Protein AF-A0A0F9LWZ6-F1 (afdb_monomer_lite)

Foldseek 3Di:
DLLVVLVCLLVVVDDLVVFQQPQRFQAQCRGGGGVCCQQVVQPPAEEEDHNDLLSVQCVVVSHGHTYPVCPVSVVSNCVVVVSVSRDYDPDHSVRVRQPWPKDFDDLVPQPDQSLLLVLLVLLLVQFVCVVCVPPPQADRADETEIATPPDQWWDQLHHYIYGHSVNSNPDDDPVVSNVVSNLVVLLRNLRNHTCSPDPNADPSSVVSSVVSCVRRVVCSVVSSVVSVVVVVCVVVVD

Secondary structure (DSSP, 8-state):
-HHHHHHHHHTTSS-GGGTTTSS-EEBTTS-EE-HHHHHTS-SS-EEEE-SSHHHHHHHHTT-EEEEGGGHHHHHHHHHHTT-TT-PBPSS-HHHH------EEE-GGG--S-HHHHHHHHHHIIIIIHHHHTT-TT-PPPEEEEEE-SS-SEEE-SSSEEEEEHHHHHH--SHHHHHHHHHHHHHHHHH-SS-TTSS-TT-HHHHHHHHHHHHHHHHHHHHHHHHHHHHHHHHHHT-

Structure (mmCIF, N/CA/C/O backbone):
data_AF-A0A0F9LWZ6-F1
#
_entry.id   AF-A0A0F9LWZ6-F1
#
loop_
_atom_site.group_PDB
_atom_site.id
_atom_site.type_symbol
_atom_site.label_atom_id
_atom_site.label_alt_id
_atom_site.label_comp_id
_atom_site.label_asym_id
_atom_site.label_entity_id
_atom_site.label_seq_id
_atom_site.pdbx_PDB_ins_code
_atom_site.Cartn_x
_atom_site.Cartn_y
_atom_site.Cartn_z
_atom_site.occupancy
_atom_site.B_iso_or_equiv
_atom_site.auth_seq_id
_atom_site.auth_comp_id
_atom_site.auth_asym_id
_atom_site.auth_atom_id
_atom_site.pdbx_PDB_model_num
ATOM 1 N N . GLU A 1 1 ? -31.277 5.189 17.992 1.00 81.69 1 GLU A N 1
ATOM 2 C CA . GLU A 1 1 ? -31.803 4.112 18.862 1.00 81.69 1 GLU A CA 1
ATOM 3 C C . GLU A 1 1 ? -30.703 3.390 19.646 1.00 81.69 1 GLU A C 1
ATOM 5 O O . GLU A 1 1 ? -30.717 3.465 20.869 1.00 81.69 1 GLU A O 1
ATOM 10 N N . ALA A 1 2 ? -29.696 2.806 18.981 1.00 85.69 2 ALA A N 1
ATOM 11 C CA . ALA A 1 2 ? -28.563 2.117 19.623 1.00 85.69 2 ALA A CA 1
ATOM 12 C C . ALA A 1 2 ? -27.870 2.920 20.751 1.00 85.69 2 ALA A C 1
ATOM 14 O O . ALA A 1 2 ? -27.667 2.399 21.844 1.00 85.69 2 ALA A O 1
ATOM 15 N N . LEU A 1 3 ? -27.598 4.216 20.540 1.00 90.81 3 LEU A N 1
ATOM 16 C CA . LEU A 1 3 ? -27.008 5.096 21.563 1.00 90.81 3 LEU A CA 1
ATOM 17 C C . LEU A 1 3 ? -27.853 5.186 22.848 1.00 90.81 3 LEU A C 1
ATOM 19 O O . LEU A 1 3 ? -27.305 5.207 23.947 1.00 90.81 3 LEU A O 1
ATOM 23 N N . ASN A 1 4 ? -29.185 5.213 22.733 1.00 93.56 4 ASN A N 1
ATOM 24 C CA . ASN A 1 4 ? -30.063 5.270 23.905 1.00 93.56 4 ASN A CA 1
ATOM 25 C C . ASN A 1 4 ? -29.976 3.971 24.711 1.00 93.56 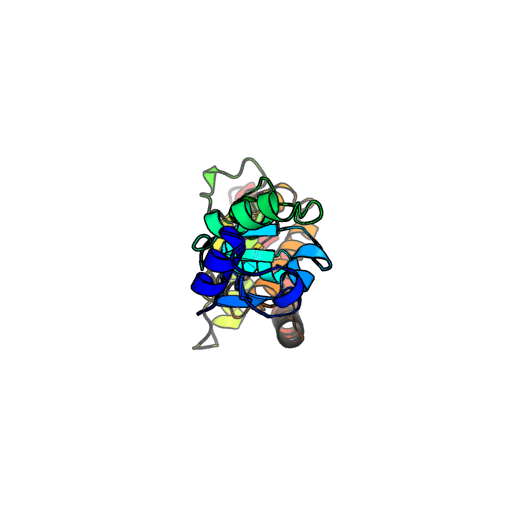4 ASN A C 1
ATOM 27 O O . ASN A 1 4 ? -29.878 4.023 25.933 1.00 93.56 4 ASN A O 1
ATOM 31 N N . ILE A 1 5 ? -29.934 2.820 24.034 1.00 93.56 5 ILE A N 1
ATOM 32 C CA . ILE A 1 5 ? -29.748 1.514 24.680 1.00 93.56 5 ILE A CA 1
ATOM 33 C C . ILE A 1 5 ? -28.397 1.469 25.406 1.00 93.56 5 ILE A C 1
ATOM 35 O O . ILE A 1 5 ? -28.344 1.101 26.579 1.00 93.56 5 ILE A O 1
ATOM 39 N N . LEU A 1 6 ? -27.317 1.923 24.761 1.00 95.12 6 LEU A N 1
ATOM 40 C CA . LEU A 1 6 ? -25.990 1.999 25.383 1.00 95.12 6 LEU A CA 1
ATOM 41 C C . LEU A 1 6 ? -25.974 2.914 26.616 1.00 95.12 6 LEU A C 1
ATOM 43 O O . LEU A 1 6 ? -25.350 2.575 27.617 1.00 95.12 6 LEU A O 1
ATOM 47 N N . ARG A 1 7 ? -26.702 4.035 26.604 1.00 95.81 7 ARG A N 1
ATOM 48 C CA . ARG A 1 7 ? -26.843 4.916 27.779 1.00 95.81 7 ARG A CA 1
ATOM 49 C C . ARG A 1 7 ? -27.634 4.270 28.918 1.00 95.81 7 ARG A C 1
ATOM 51 O O . ARG A 1 7 ? -27.278 4.441 30.086 1.00 95.81 7 ARG A O 1
ATOM 58 N N . LEU A 1 8 ? -28.687 3.515 28.601 1.00 95.19 8 LEU A N 1
ATOM 59 C CA . LEU A 1 8 ? -29.453 2.758 29.597 1.00 95.19 8 LEU A CA 1
ATOM 60 C C . LEU A 1 8 ? -28.596 1.650 30.234 1.00 95.19 8 LEU A C 1
ATOM 62 O O . LEU A 1 8 ? -28.605 1.510 31.455 1.00 95.19 8 LEU A O 1
ATOM 66 N N . LEU A 1 9 ? -27.785 0.939 29.443 1.00 94.94 9 LEU A N 1
ATOM 67 C CA . LEU A 1 9 ? -26.792 -0.018 29.955 1.00 94.94 9 LEU A CA 1
ATOM 68 C C . LEU A 1 9 ? -25.734 0.677 30.813 1.00 94.94 9 LEU A C 1
ATOM 70 O O . LEU A 1 9 ? -25.474 0.270 31.941 1.00 94.94 9 LEU A O 1
ATOM 74 N N . ALA A 1 10 ? -25.143 1.764 30.315 1.00 94.44 10 ALA A N 1
ATOM 75 C CA . ALA A 1 10 ? -24.105 2.512 31.020 1.00 94.44 10 ALA A CA 1
ATOM 76 C C . ALA A 1 10 ? -24.588 3.092 32.362 1.00 94.44 10 ALA A C 1
ATOM 78 O O . ALA A 1 10 ? -23.760 3.400 33.213 1.00 94.44 10 ALA A O 1
ATOM 79 N N . SER A 1 11 ? -25.902 3.221 32.569 1.00 94.56 11 SER A N 1
ATOM 80 C CA . SER A 1 11 ? -26.526 3.634 33.834 1.00 94.56 11 SER A CA 1
ATOM 81 C C . SER A 1 11 ? -27.133 2.477 34.642 1.00 94.56 11 SER A C 1
ATOM 83 O O . SER A 1 11 ? -27.815 2.734 35.630 1.00 94.56 11 SER A O 1
ATOM 85 N N . LYS A 1 12 ? -26.894 1.215 34.245 1.00 93.75 12 LYS A N 1
ATOM 86 C CA . LYS A 1 12 ? -27.449 -0.008 34.861 1.00 93.75 12 LYS A CA 1
ATOM 87 C C . LYS A 1 12 ? -28.985 -0.039 34.941 1.00 93.75 12 LYS A C 1
ATOM 89 O O . LYS A 1 12 ? -29.545 -0.732 35.782 1.00 93.75 12 LYS A O 1
ATOM 94 N N . ARG A 1 13 ? -29.683 0.692 34.064 1.00 94.62 13 ARG A N 1
ATOM 95 C CA . ARG A 1 13 ? -31.158 0.668 33.983 1.00 94.62 13 ARG A CA 1
ATOM 96 C C . ARG A 1 13 ? -31.695 -0.577 33.281 1.00 94.62 13 ARG A C 1
ATOM 98 O O . ARG A 1 13 ? -32.861 -0.911 33.446 1.00 94.62 13 ARG A O 1
ATOM 105 N N . ILE A 1 14 ? -30.851 -1.229 32.489 1.00 94.25 14 ILE A N 1
ATOM 106 C CA . ILE A 1 14 ? -31.112 -2.520 31.854 1.00 94.25 14 ILE A CA 1
ATOM 107 C C . ILE A 1 14 ? -29.885 -3.412 32.025 1.00 94.25 14 ILE A C 1
ATOM 109 O O . ILE A 1 14 ? -28.761 -2.910 32.112 1.00 94.25 14 ILE A O 1
ATOM 113 N N . ASP A 1 15 ? -30.110 -4.721 32.082 1.00 93.31 15 ASP A N 1
ATOM 114 C CA . ASP A 1 15 ? -29.047 -5.710 32.245 1.00 93.31 15 ASP A CA 1
ATOM 115 C C . ASP A 1 15 ? -28.366 -6.042 30.910 1.00 93.31 15 ASP A C 1
ATOM 117 O O . ASP A 1 15 ? -29.018 -6.099 29.861 1.00 93.31 15 ASP A O 1
ATOM 121 N N . ILE A 1 16 ? -27.057 -6.300 30.946 1.00 92.69 16 ILE A N 1
ATOM 122 C CA . ILE A 1 16 ? -26.275 -6.600 29.744 1.00 92.69 16 ILE A CA 1
ATOM 123 C C . ILE A 1 16 ? -26.720 -7.904 29.081 1.00 92.69 16 ILE A C 1
ATOM 125 O O . ILE A 1 16 ? -26.720 -7.989 27.852 1.00 92.69 16 ILE A O 1
ATOM 129 N N . GLN A 1 17 ? -27.198 -8.879 29.858 1.00 93.81 17 GLN A N 1
ATOM 130 C CA . GLN A 1 17 ? -27.624 -10.166 29.318 1.00 93.81 17 GLN A CA 1
ATOM 131 C C . GLN A 1 17 ? -28.830 -10.033 28.380 1.00 93.81 17 GLN A C 1
ATOM 133 O O . GLN A 1 17 ? -28.952 -10.774 27.408 1.00 93.81 17 GLN A O 1
ATOM 138 N N . SER A 1 18 ? -29.675 -9.018 28.591 1.00 93.69 18 SER A N 1
ATOM 139 C CA . SER A 1 18 ? -30.851 -8.741 27.750 1.00 93.69 18 SER A CA 1
ATOM 140 C C . SER A 1 18 ? -30.517 -8.241 26.333 1.00 93.69 18 SER A C 1
ATOM 142 O O . SER A 1 18 ? -31.391 -8.172 25.455 1.00 93.69 18 SER A O 1
ATOM 144 N N . VAL A 1 19 ? -29.256 -7.865 26.105 1.00 94.06 19 VAL A N 1
ATOM 145 C CA . VAL A 1 19 ? -28.772 -7.244 24.865 1.00 94.06 19 VAL A CA 1
ATOM 146 C C . VAL A 1 19 ? -27.435 -7.806 24.380 1.00 94.06 19 VAL A C 1
ATOM 148 O O . VAL A 1 19 ? -26.920 -7.328 23.372 1.00 94.06 19 VAL A O 1
ATOM 151 N N . TYR A 1 20 ? -26.883 -8.815 25.055 1.00 94.25 20 TYR A N 1
ATOM 152 C CA . TYR A 1 20 ? -25.540 -9.335 24.792 1.00 94.25 20 TYR A CA 1
ATOM 153 C C . TYR A 1 20 ? -25.344 -9.784 23.334 1.00 94.25 20 TYR A C 1
ATOM 155 O O . TYR A 1 20 ? -24.340 -9.442 22.708 1.00 94.25 20 TYR A O 1
ATOM 163 N N . ASP A 1 21 ? -26.357 -10.450 22.772 1.00 94.94 21 ASP A N 1
ATOM 164 C CA . ASP A 1 21 ? -26.387 -10.941 21.388 1.00 94.94 21 ASP A CA 1
ATOM 165 C C . ASP A 1 21 ? -27.005 -9.952 20.384 1.00 94.94 21 ASP A C 1
ATOM 167 O O . ASP A 1 21 ? -27.030 -10.209 19.179 1.00 94.94 21 ASP A O 1
ATOM 171 N N . LYS A 1 22 ? -27.516 -8.804 20.845 1.00 95.50 22 LYS A N 1
ATOM 172 C CA . LYS A 1 22 ? -28.184 -7.828 19.973 1.00 95.50 22 LYS A CA 1
ATOM 173 C C . LYS A 1 22 ? -27.161 -6.897 19.335 1.00 95.50 22 LYS A C 1
ATOM 175 O O . LYS A 1 22 ? -26.255 -6.407 20.001 1.00 95.50 22 LYS A O 1
ATOM 180 N N . LYS A 1 23 ? -27.336 -6.597 18.046 1.00 96.06 23 LYS A N 1
ATOM 181 C CA . LYS A 1 23 ? -26.472 -5.673 17.297 1.00 96.06 23 LYS A CA 1
ATOM 182 C C . LYS A 1 23 ? -26.751 -4.223 17.691 1.00 96.06 23 LYS A C 1
ATOM 184 O O . LYS A 1 23 ? -27.589 -3.564 17.083 1.00 96.06 23 LYS A O 1
ATOM 189 N N . ILE A 1 24 ? -26.076 -3.743 18.732 1.00 95.81 24 ILE A N 1
ATOM 190 C CA . ILE A 1 24 ? -26.294 -2.408 19.317 1.00 95.81 24 ILE A CA 1
ATOM 191 C C . ILE A 1 24 ? -25.011 -1.591 19.500 1.00 95.81 24 ILE A C 1
ATOM 193 O O . ILE A 1 24 ? -25.091 -0.422 19.868 1.00 95.81 24 ILE A O 1
ATOM 197 N N . VAL A 1 25 ? -23.836 -2.175 19.263 1.00 95.69 25 VAL A N 1
ATOM 198 C CA . VAL A 1 25 ? -22.550 -1.480 19.361 1.00 95.69 25 VAL A CA 1
ATOM 199 C C . VAL A 1 25 ? -22.181 -0.951 17.974 1.00 95.69 25 VAL A C 1
ATOM 201 O O . VAL A 1 25 ? -21.928 -1.757 17.078 1.00 95.69 25 VAL A O 1
ATOM 204 N N . PRO A 1 26 ? -22.160 0.374 17.755 1.00 96.06 26 PRO A N 1
ATOM 205 C CA . PRO A 1 26 ? -21.797 0.931 16.462 1.00 96.06 26 PRO A CA 1
ATOM 206 C C . PRO A 1 26 ? -20.286 0.867 16.241 1.00 96.06 26 PRO A C 1
ATOM 208 O O . PRO A 1 26 ? -19.494 1.384 17.035 1.00 96.06 26 PRO A O 1
ATOM 211 N N . LEU A 1 27 ? -19.891 0.263 15.126 1.00 95.62 27 LEU A N 1
ATOM 212 C CA . LEU A 1 27 ? -18.554 0.398 14.572 1.00 95.62 27 LEU A CA 1
ATOM 213 C C . LEU A 1 27 ? -18.398 1.764 13.889 1.00 95.62 27 LEU A C 1
ATOM 215 O O . LEU A 1 27 ? -19.364 2.458 13.581 1.00 95.62 27 LEU A O 1
ATOM 219 N N . SER A 1 28 ? -17.155 2.142 13.625 1.00 94.50 28 SER A N 1
ATOM 220 C CA . SER A 1 28 ? -16.783 3.390 12.943 1.00 94.50 28 SER A CA 1
ATOM 221 C C . SER A 1 28 ? -17.334 3.541 11.515 1.00 94.50 28 SER A C 1
ATOM 223 O O . SER A 1 28 ? -17.345 4.652 10.992 1.00 94.50 28 SER A O 1
ATOM 225 N N . ASN A 1 29 ? -17.794 2.456 10.886 1.00 89.31 29 ASN A N 1
ATOM 226 C CA . ASN A 1 29 ? -18.420 2.441 9.559 1.00 89.31 29 ASN A CA 1
ATOM 227 C C . ASN A 1 29 ? -19.960 2.371 9.617 1.00 89.31 29 ASN A C 1
ATOM 229 O O . ASN A 1 29 ? -20.588 2.000 8.627 1.00 89.31 29 ASN A O 1
ATOM 233 N N . ASP A 1 30 ? -20.555 2.687 10.771 1.00 89.56 30 ASP A N 1
ATOM 234 C CA . ASP A 1 30 ? -21.998 2.653 11.050 1.00 89.56 30 ASP A CA 1
ATOM 235 C C . ASP A 1 30 ? -22.626 1.244 11.095 1.00 89.56 30 ASP A C 1
ATOM 237 O O . ASP A 1 30 ? -23.825 1.104 11.344 1.00 89.56 30 ASP A O 1
ATOM 241 N N . VAL A 1 31 ? -21.836 0.177 10.918 1.00 93.25 31 VAL A N 1
ATOM 242 C CA . VAL A 1 31 ? -22.312 -1.202 11.101 1.00 93.25 31 VAL A CA 1
ATOM 243 C C . VAL A 1 31 ? -22.479 -1.492 12.590 1.00 93.25 31 VAL A C 1
ATOM 245 O O . VAL A 1 31 ? -21.591 -1.218 13.396 1.00 93.25 31 VAL A O 1
ATOM 248 N N . LEU A 1 32 ? -23.615 -2.082 12.963 1.00 94.88 32 LEU A N 1
ATOM 249 C CA . LEU A 1 32 ? -23.883 -2.499 14.336 1.00 94.88 32 LEU A CA 1
ATOM 250 C C . LEU A 1 32 ? -23.415 -3.941 14.569 1.00 94.88 32 LEU A C 1
ATOM 252 O O . LEU A 1 32 ? -23.732 -4.836 13.782 1.00 94.88 32 LEU A O 1
ATOM 256 N N . VAL A 1 33 ? -22.730 -4.164 15.687 1.00 95.19 33 VAL A N 1
ATOM 257 C CA . VAL A 1 33 ? -22.314 -5.486 16.182 1.00 95.19 33 VAL A CA 1
ATOM 258 C C . VAL A 1 33 ? -22.824 -5.723 17.600 1.00 95.19 33 VAL A C 1
ATOM 260 O O . VAL A 1 33 ? -23.266 -4.792 18.282 1.00 95.19 33 VAL A O 1
ATOM 263 N N . SER A 1 34 ? -22.828 -6.976 18.041 1.00 96.19 34 SER A N 1
ATOM 264 C CA . SER A 1 34 ? -23.218 -7.346 19.402 1.00 96.19 34 SER A CA 1
ATOM 265 C C . SER A 1 34 ? -22.052 -7.286 20.388 1.00 96.19 34 SER A C 1
ATOM 267 O O . SER A 1 34 ? -20.882 -7.305 19.999 1.00 96.19 34 SER A O 1
ATOM 269 N N . PHE A 1 35 ? -22.354 -7.232 21.689 1.00 94.62 35 PHE A N 1
ATOM 270 C CA . PHE A 1 35 ? -21.314 -7.356 22.716 1.00 94.62 35 PHE A CA 1
ATOM 271 C C . PHE A 1 35 ? -20.628 -8.718 22.646 1.00 94.62 35 PHE A C 1
ATOM 273 O O . PHE A 1 35 ? -19.411 -8.776 22.800 1.00 94.62 35 PHE A O 1
ATOM 280 N N . LYS A 1 36 ? -21.368 -9.781 22.316 1.00 93.81 36 LYS A N 1
ATOM 281 C CA . LYS A 1 36 ? -20.793 -11.098 22.035 1.00 93.81 36 LYS A CA 1
ATOM 282 C C . LYS A 1 36 ? -19.722 -11.045 20.947 1.00 93.81 36 LYS A C 1
ATOM 284 O O . LYS A 1 36 ? -18.613 -11.520 21.158 1.00 93.81 36 LYS A O 1
ATOM 289 N N . GLU A 1 37 ? -20.010 -10.417 19.807 1.00 91.19 37 GLU A N 1
ATOM 290 C CA . GLU A 1 37 ? -19.044 -10.291 18.705 1.00 91.19 37 GLU A CA 1
ATOM 291 C C . GLU A 1 37 ? -17.801 -9.476 19.090 1.00 91.19 37 GLU A C 1
ATOM 293 O O . GLU A 1 37 ? -16.713 -9.729 18.577 1.00 91.19 37 GLU A O 1
ATOM 298 N N . VAL A 1 38 ? -17.953 -8.492 19.976 1.00 91.75 38 VAL A N 1
ATOM 299 C CA . VAL A 1 38 ? -16.855 -7.624 20.423 1.00 91.75 38 VAL A CA 1
ATOM 300 C C . VAL A 1 38 ? -16.030 -8.261 21.548 1.00 91.75 38 VAL A C 1
ATOM 302 O O . VAL A 1 38 ? -14.857 -7.937 21.684 1.00 91.75 38 VAL A O 1
ATOM 305 N N . ILE A 1 39 ? -16.612 -9.149 22.355 1.00 90.25 39 ILE A N 1
ATOM 306 C CA . ILE A 1 39 ? -15.956 -9.739 23.533 1.00 90.25 39 ILE A CA 1
ATOM 307 C C . ILE A 1 39 ? -15.403 -11.132 23.236 1.00 90.25 39 ILE A C 1
ATOM 309 O O . ILE A 1 39 ? -14.287 -11.448 23.635 1.00 90.25 39 ILE A O 1
ATOM 313 N N . GLU A 1 40 ? -16.181 -11.978 22.566 1.00 85.94 40 GLU A N 1
ATOM 314 C CA . GLU A 1 40 ? -15.815 -13.378 22.317 1.00 85.94 40 GLU A CA 1
ATOM 315 C C . GLU A 1 40 ? -15.081 -13.548 20.986 1.00 85.94 40 GLU A C 1
ATOM 317 O O . GLU A 1 40 ? -14.223 -14.417 20.874 1.00 85.94 40 GLU A O 1
ATOM 322 N N . ASN A 1 41 ? -15.366 -12.683 20.005 1.00 79.25 41 ASN A N 1
ATOM 323 C CA . ASN A 1 41 ? -14.829 -12.777 18.642 1.00 79.25 41 ASN A CA 1
ATOM 324 C C . ASN A 1 41 ? -13.911 -11.593 18.279 1.00 79.25 41 ASN A C 1
ATOM 326 O O . ASN A 1 41 ? -13.813 -11.198 17.112 1.00 79.25 41 ASN A O 1
ATOM 330 N N . ALA A 1 42 ? -13.251 -10.984 19.268 1.00 66.94 42 ALA A N 1
ATOM 331 C CA . ALA A 1 42 ? -12.234 -9.967 19.019 1.00 66.94 42 ALA A CA 1
ATOM 332 C C . ALA A 1 42 ? -10.907 -10.626 18.619 1.00 66.94 42 ALA A C 1
ATOM 334 O O . ALA A 1 42 ? -10.011 -10.765 19.444 1.00 66.94 42 ALA A O 1
ATOM 335 N N . ASN A 1 43 ? -10.772 -10.997 17.341 1.00 69.75 43 ASN A N 1
ATOM 336 C CA . ASN A 1 43 ? -9.555 -11.621 16.801 1.00 69.75 43 ASN A CA 1
ATOM 337 C C . ASN A 1 43 ? -8.280 -10.831 17.140 1.00 69.75 43 ASN A C 1
ATOM 339 O O . ASN A 1 43 ? -7.277 -11.415 17.539 1.00 69.75 43 ASN A O 1
ATOM 343 N N . MET A 1 44 ? -8.316 -9.503 16.979 1.00 72.62 44 MET A N 1
ATOM 344 C CA . MET A 1 44 ? -7.141 -8.636 17.143 1.00 72.62 44 MET A CA 1
ATOM 345 C C . MET A 1 44 ? -7.323 -7.516 18.180 1.00 72.62 44 MET A C 1
ATOM 347 O O . MET A 1 44 ? -6.460 -6.652 18.293 1.00 72.62 44 MET A O 1
ATOM 351 N N . GLY A 1 45 ? -8.415 -7.529 18.955 1.00 84.25 45 GLY A N 1
ATOM 352 C CA . GLY A 1 45 ? -8.727 -6.529 19.987 1.00 84.25 45 GLY A CA 1
ATOM 353 C C . GLY A 1 45 ? -9.664 -5.396 19.539 1.00 84.25 45 GLY A C 1
ATOM 354 O O . GLY A 1 45 ? -10.102 -5.326 18.384 1.00 84.25 45 GLY A O 1
ATOM 355 N N . VAL A 1 46 ? -9.998 -4.508 20.484 1.00 91.94 46 VAL A N 1
ATOM 356 C CA . VAL A 1 46 ? -10.961 -3.412 20.290 1.00 91.94 46 VAL A CA 1
ATOM 357 C C . VAL A 1 46 ? -10.261 -2.054 20.254 1.00 91.94 46 VAL A C 1
ATOM 359 O O . VAL A 1 46 ? -9.440 -1.727 21.112 1.00 91.94 46 VAL A O 1
ATOM 362 N N . LEU A 1 47 ? -10.629 -1.242 19.267 1.00 93.44 47 LEU A N 1
ATOM 363 C CA . LEU A 1 47 ? -10.162 0.123 19.043 1.00 93.44 47 LEU A CA 1
ATOM 364 C C . LEU A 1 47 ? -11.334 1.100 19.087 1.00 93.44 47 LEU A C 1
ATOM 366 O O . LEU A 1 47 ? -12.488 0.715 18.904 1.00 93.44 47 LEU A O 1
ATOM 370 N N . PHE A 1 48 ? -11.016 2.382 19.246 1.00 94.44 48 PHE A N 1
ATOM 371 C CA . PHE A 1 48 ? -11.962 3.474 19.036 1.00 94.44 48 PHE A CA 1
ATOM 372 C C . PHE A 1 48 ? -11.516 4.323 17.844 1.00 94.44 48 PHE A C 1
ATOM 374 O O . PHE A 1 48 ? -10.328 4.628 17.700 1.00 94.44 48 PHE A O 1
ATOM 381 N N . GLY A 1 49 ? -12.453 4.682 16.970 1.00 93.00 49 GLY A N 1
ATOM 382 C CA . GLY A 1 49 ? -12.171 5.494 15.792 1.00 93.00 49 GLY A CA 1
ATOM 383 C C . GLY A 1 49 ? -13.419 6.141 15.198 1.00 93.00 49 GLY A C 1
ATOM 384 O O . GLY A 1 49 ? -14.539 5.693 15.414 1.00 93.00 49 GLY A O 1
ATOM 385 N N . GLY A 1 50 ? -13.225 7.216 14.434 1.00 92.75 50 GLY A N 1
ATOM 386 C CA . GLY A 1 50 ? -14.286 7.828 13.624 1.00 92.75 50 GLY A CA 1
ATOM 387 C C . GLY A 1 50 ? -14.373 7.214 12.225 1.00 92.75 50 GLY A C 1
ATOM 388 O O . GLY A 1 50 ? -13.487 6.456 11.828 1.00 92.75 50 GLY A O 1
ATOM 389 N N . LYS A 1 51 ? -15.395 7.594 11.453 1.00 90.06 51 LYS A N 1
ATOM 390 C CA . LYS A 1 51 ? -15.563 7.174 10.056 1.00 90.06 51 LYS A CA 1
ATOM 391 C C . LYS A 1 51 ? -14.482 7.781 9.166 1.00 90.06 51 LYS A C 1
ATOM 393 O O . LYS A 1 51 ? -14.547 8.945 8.778 1.00 90.06 51 LYS A O 1
ATOM 398 N N . ASN A 1 52 ? -13.444 7.006 8.889 1.00 81.69 52 ASN A N 1
ATOM 399 C CA . ASN A 1 52 ? -12.336 7.405 8.037 1.00 81.69 52 ASN A CA 1
ATOM 400 C C . ASN A 1 52 ? -11.597 6.171 7.514 1.00 81.69 52 ASN A C 1
ATOM 402 O O . ASN A 1 52 ? -11.800 5.050 7.973 1.00 81.69 52 ASN A O 1
ATOM 406 N N . VAL A 1 53 ? -10.674 6.411 6.585 1.00 74.75 53 VAL A N 1
ATOM 407 C CA . VAL A 1 53 ? -9.982 5.333 5.877 1.00 74.75 53 VAL A CA 1
ATOM 408 C C . VAL A 1 53 ? -9.079 4.484 6.787 1.00 74.75 53 VAL A C 1
ATOM 410 O O . VAL A 1 53 ? -8.811 3.338 6.446 1.00 74.75 53 VAL A O 1
ATOM 413 N N . TRP A 1 54 ? -8.591 5.006 7.918 1.00 82.50 54 TRP A N 1
ATOM 414 C CA . TRP A 1 54 ? -7.771 4.225 8.861 1.00 82.50 54 TRP A CA 1
ATOM 415 C C . TRP A 1 54 ? -8.632 3.241 9.647 1.00 82.50 54 TRP A C 1
ATOM 417 O O . TRP A 1 54 ? -8.256 2.091 9.840 1.00 82.50 54 TRP A O 1
ATOM 427 N N . SER A 1 55 ? -9.813 3.688 10.066 1.00 88.19 55 SER A N 1
ATOM 428 C CA . SER A 1 55 ? -10.776 2.836 10.752 1.00 88.19 55 SER A CA 1
ATOM 429 C C . SER A 1 55 ? -11.294 1.720 9.840 1.00 88.19 55 SER A C 1
ATOM 431 O O . SER A 1 55 ? -11.325 0.568 10.264 1.00 88.19 55 SER A O 1
ATOM 433 N N . ASP A 1 56 ? -11.609 2.032 8.577 1.00 80.75 56 ASP A N 1
ATOM 434 C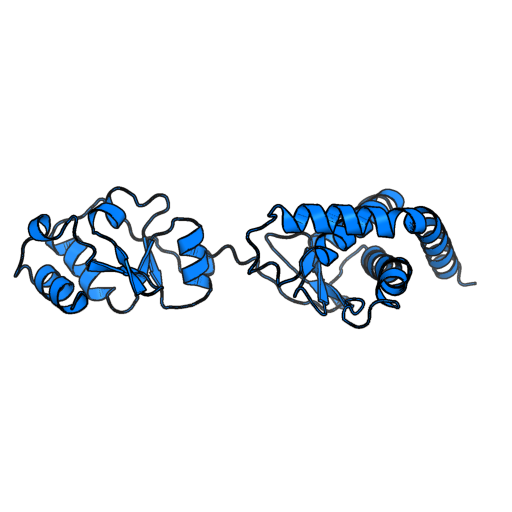 CA . ASP A 1 56 ? -12.026 1.031 7.582 1.00 80.75 56 ASP A CA 1
ATOM 435 C C . ASP A 1 56 ? -10.953 -0.044 7.354 1.00 80.75 56 ASP A C 1
ATOM 437 O O . ASP A 1 56 ? -11.265 -1.222 7.199 1.00 80.75 56 ASP A O 1
ATOM 441 N N . ASP A 1 57 ? -9.682 0.354 7.330 1.00 75.44 57 ASP A N 1
ATOM 442 C CA . ASP A 1 57 ? -8.555 -0.560 7.148 1.00 75.44 57 ASP A CA 1
ATOM 443 C C . ASP A 1 57 ? -8.369 -1.500 8.348 1.00 75.44 57 ASP A C 1
ATOM 445 O O . ASP A 1 57 ? -8.244 -2.710 8.169 1.00 75.44 57 ASP A O 1
ATOM 449 N N . CYS A 1 58 ? -8.439 -0.973 9.573 1.00 84.81 58 CYS A N 1
ATOM 450 C CA . CYS A 1 58 ? -8.434 -1.802 10.777 1.00 84.81 58 CYS A CA 1
ATOM 451 C C . CYS A 1 58 ? -9.620 -2.785 10.796 1.00 84.81 58 CYS A C 1
ATOM 453 O O . CYS A 1 58 ? -9.437 -3.945 11.155 1.00 84.81 58 CYS A O 1
ATOM 455 N N . LEU A 1 59 ? -10.815 -2.360 10.367 1.00 84.12 59 LEU A N 1
ATOM 456 C CA . LEU A 1 59 ? -11.986 -3.241 10.266 1.00 84.12 59 LEU A CA 1
ATOM 457 C C . LEU A 1 59 ? -11.772 -4.401 9.279 1.00 84.12 59 LEU A C 1
ATOM 459 O O . LEU A 1 59 ? -12.191 -5.517 9.570 1.00 84.12 59 LEU A O 1
ATOM 463 N N . ARG A 1 60 ? -11.105 -4.167 8.138 1.00 79.25 60 ARG A N 1
ATOM 464 C CA . ARG A 1 60 ? -10.751 -5.234 7.175 1.00 79.25 60 ARG A CA 1
ATOM 465 C C . ARG A 1 60 ? -9.717 -6.219 7.715 1.00 79.25 60 ARG A C 1
ATOM 467 O O . ARG A 1 60 ? -9.651 -7.344 7.240 1.00 79.25 60 ARG A O 1
ATOM 474 N N . GLN A 1 61 ? -8.905 -5.790 8.675 1.00 76.56 61 GLN A N 1
ATOM 475 C CA . GLN A 1 61 ? -7.927 -6.626 9.373 1.00 76.56 61 GLN A CA 1
ATOM 476 C C . GLN A 1 61 ? -8.521 -7.289 10.630 1.00 76.56 61 GLN A C 1
ATOM 478 O O . GLN A 1 61 ? -7.783 -7.648 11.540 1.00 76.56 61 GLN A O 1
ATOM 483 N N . ASP A 1 62 ? -9.849 -7.405 10.712 1.00 82.75 62 ASP A N 1
ATOM 484 C CA . ASP A 1 62 ? -10.591 -8.014 11.822 1.00 82.75 62 ASP A CA 1
ATOM 485 C C . ASP A 1 62 ? -10.430 -7.342 13.201 1.00 82.75 62 ASP A C 1
ATOM 487 O O . ASP A 1 62 ? -10.865 -7.895 14.219 1.00 82.75 62 ASP A O 1
ATOM 491 N N . TYR A 1 63 ? -9.897 -6.116 13.275 1.00 88.00 63 TYR A N 1
ATOM 492 C CA . TYR A 1 63 ? -10.029 -5.309 14.491 1.00 88.00 63 TYR A CA 1
ATOM 493 C C . TYR A 1 63 ? -11.476 -4.841 14.653 1.00 88.00 63 TYR A C 1
ATOM 495 O O . TYR A 1 63 ? -12.145 -4.470 13.687 1.00 88.00 63 TYR A O 1
ATOM 503 N N . LYS A 1 64 ? -11.961 -4.754 15.894 1.00 92.62 64 LYS A N 1
ATOM 504 C CA . LYS A 1 64 ? -13.255 -4.118 16.180 1.00 92.62 64 LYS A CA 1
ATOM 505 C C . LYS A 1 64 ? -13.038 -2.633 16.447 1.00 92.62 64 LYS A C 1
ATOM 507 O O . LYS A 1 64 ? -12.625 -2.255 17.537 1.00 92.62 64 LYS A O 1
ATOM 512 N N . VAL A 1 65 ? -13.302 -1.782 15.457 1.00 94.44 65 VAL A N 1
ATOM 513 C CA . VAL A 1 65 ? -13.179 -0.323 15.606 1.00 94.44 65 VAL A CA 1
ATOM 514 C C . VAL A 1 65 ? -14.531 0.280 15.965 1.00 94.44 65 VAL A C 1
ATOM 516 O O . VAL A 1 65 ? -15.342 0.557 15.082 1.00 94.44 65 VAL A O 1
ATOM 519 N N . ILE A 1 66 ? -14.775 0.479 17.257 1.00 96.06 66 ILE A N 1
ATOM 520 C CA . ILE A 1 66 ? -15.997 1.089 17.793 1.00 96.06 66 ILE A CA 1
ATOM 521 C C . ILE A 1 66 ? -16.004 2.595 17.493 1.00 96.06 66 ILE A C 1
ATOM 523 O O . ILE A 1 66 ? -14.960 3.248 17.557 1.00 96.06 66 ILE A O 1
ATOM 527 N N . SER A 1 67 ? -17.178 3.156 17.182 1.00 95.56 67 SER A N 1
ATOM 528 C CA . SER A 1 67 ? -17.319 4.599 16.958 1.00 95.56 67 SER A CA 1
ATOM 529 C C . SER A 1 67 ? -16.869 5.413 18.180 1.00 95.56 67 SER A C 1
ATOM 531 O O . SER A 1 67 ? -17.211 5.100 19.325 1.00 95.56 67 SER A O 1
ATOM 533 N N . ASN A 1 68 ? -16.146 6.507 17.934 1.00 94.75 68 ASN A N 1
ATOM 534 C CA . ASN A 1 68 ? -15.780 7.475 18.970 1.00 94.75 68 ASN A CA 1
ATOM 535 C C . ASN A 1 68 ? -17.002 8.081 19.681 1.00 94.75 68 ASN A C 1
ATOM 537 O O . ASN A 1 68 ? -16.888 8.460 20.846 1.00 94.75 68 ASN A O 1
ATOM 541 N N . ASP A 1 69 ? -18.165 8.118 19.028 1.00 94.19 69 ASP A N 1
ATOM 542 C CA . ASP A 1 69 ? -19.387 8.723 19.576 1.00 94.19 69 ASP A CA 1
ATOM 543 C C . ASP A 1 69 ? -19.931 7.983 20.807 1.00 94.19 69 ASP A C 1
ATOM 545 O O . ASP A 1 69 ? -20.716 8.544 21.568 1.00 94.19 69 ASP A O 1
ATOM 549 N N . VAL A 1 70 ? -19.521 6.725 21.011 1.00 94.75 70 VAL A N 1
ATOM 550 C CA . VAL A 1 70 ? -19.989 5.862 22.111 1.00 94.75 70 VAL A CA 1
ATOM 551 C C . VAL A 1 70 ? -18.872 5.448 23.070 1.00 94.75 70 VAL A C 1
ATOM 553 O O . VAL A 1 70 ? -19.066 4.569 23.913 1.00 94.75 70 VAL A O 1
ATOM 556 N N . ILE A 1 71 ? -17.681 6.049 22.961 1.00 94.75 71 ILE A N 1
ATOM 557 C CA . ILE A 1 71 ? -16.508 5.658 23.758 1.00 94.75 71 ILE A CA 1
ATOM 558 C C . ILE A 1 71 ? -16.776 5.737 25.267 1.00 94.75 71 ILE A C 1
ATOM 560 O O . ILE A 1 71 ? -16.363 4.859 26.029 1.00 94.75 71 ILE A O 1
ATOM 564 N N . THR A 1 72 ? -17.489 6.778 25.700 1.00 95.44 72 THR A N 1
ATOM 565 C CA . THR A 1 72 ? -17.797 7.030 27.110 1.00 95.44 72 THR A CA 1
ATOM 566 C C . THR A 1 72 ? -18.749 5.969 27.649 1.00 95.44 72 THR A C 1
ATOM 568 O O . THR A 1 72 ? -18.493 5.383 28.702 1.00 95.44 72 THR A O 1
ATOM 571 N N . GLU A 1 73 ? -19.823 5.684 26.915 1.00 96.31 73 GLU A N 1
ATOM 572 C CA . GLU A 1 73 ? -20.807 4.661 27.246 1.00 96.31 73 GLU A CA 1
ATOM 573 C C . GLU A 1 73 ? -20.156 3.276 27.318 1.00 96.31 73 GLU A C 1
ATOM 575 O O . GLU A 1 73 ? -20.331 2.578 28.314 1.00 96.31 73 GLU A O 1
ATOM 580 N N . ILE A 1 74 ? -19.337 2.900 26.333 1.00 95.75 74 ILE A N 1
ATOM 581 C CA . ILE A 1 74 ? -18.675 1.586 26.291 1.00 95.75 74 ILE A CA 1
ATOM 582 C C . ILE A 1 74 ? -17.694 1.404 27.457 1.00 95.75 74 ILE A C 1
ATOM 584 O O . ILE A 1 74 ? -17.688 0.350 28.098 1.00 95.75 74 ILE A O 1
ATOM 588 N N . LYS A 1 75 ? -16.907 2.434 27.797 1.00 94.81 75 LYS A N 1
ATOM 589 C CA . LYS A 1 75 ? -16.011 2.388 28.967 1.00 94.81 75 LYS A CA 1
ATOM 590 C C . LYS A 1 75 ? -16.787 2.229 30.276 1.00 94.81 75 LYS A C 1
ATOM 592 O O . LYS A 1 75 ? -16.396 1.417 31.114 1.00 94.81 75 LYS A O 1
ATOM 597 N N . ARG A 1 76 ? -17.903 2.950 30.435 1.00 95.94 76 ARG A N 1
ATOM 598 C CA . ARG A 1 76 ? -18.783 2.818 31.608 1.00 95.94 76 ARG A CA 1
ATOM 599 C C . ARG A 1 76 ? -19.410 1.431 31.691 1.00 95.94 76 ARG A C 1
ATOM 601 O O . ARG A 1 76 ? -19.415 0.849 32.766 1.00 95.94 76 ARG A O 1
ATOM 608 N N . ILE A 1 77 ? -19.890 0.878 30.575 1.00 95.69 77 ILE A N 1
ATOM 609 C CA . ILE A 1 77 ? -20.448 -0.483 30.517 1.00 95.69 77 ILE A CA 1
ATOM 610 C C . ILE A 1 77 ? -19.395 -1.510 30.950 1.00 95.69 77 ILE A C 1
ATOM 612 O O . ILE A 1 77 ? -19.683 -2.337 31.813 1.00 95.69 77 ILE A O 1
ATOM 616 N N . LYS A 1 78 ? -18.160 -1.415 30.435 1.00 94.56 78 LYS A N 1
ATOM 617 C CA . LYS A 1 78 ? -17.056 -2.298 30.844 1.00 94.56 78 LYS A CA 1
ATOM 618 C C . LYS A 1 78 ? -16.853 -2.297 32.360 1.00 94.56 78 LYS A C 1
ATOM 620 O O . LYS A 1 78 ? -16.765 -3.366 32.955 1.00 94.56 78 LYS A O 1
ATOM 625 N N . GLN A 1 79 ? -16.788 -1.112 32.966 1.00 94.25 79 GLN A N 1
ATOM 626 C CA . GLN A 1 79 ? -16.601 -0.952 34.412 1.00 94.25 79 GLN A CA 1
ATOM 627 C C . GLN A 1 79 ? -17.803 -1.480 35.202 1.00 94.25 79 GLN A C 1
ATOM 629 O O . GLN A 1 79 ? -17.648 -2.232 36.158 1.00 94.25 79 GLN A O 1
ATOM 634 N N . ASN A 1 80 ? -19.012 -1.121 34.777 1.00 94.62 80 ASN A N 1
ATOM 635 C CA . ASN A 1 80 ? -20.246 -1.417 35.495 1.00 94.62 80 ASN A CA 1
ATOM 636 C C . ASN A 1 80 ? -20.604 -2.903 35.530 1.00 94.62 80 ASN A C 1
ATOM 638 O O . ASN A 1 80 ? -21.162 -3.349 36.536 1.00 94.62 80 ASN A O 1
ATOM 642 N N . PHE A 1 81 ? -20.303 -3.631 34.453 1.00 93.50 81 PHE A N 1
ATOM 643 C CA . PHE A 1 81 ? -20.594 -5.059 34.298 1.00 93.50 81 PHE A CA 1
ATOM 644 C C . PHE A 1 81 ? -19.339 -5.940 34.376 1.00 93.50 81 PHE A C 1
ATOM 646 O O . PHE A 1 81 ? -19.412 -7.131 34.095 1.00 93.50 81 PHE A O 1
ATOM 653 N N . ASN A 1 82 ? -18.193 -5.368 34.762 1.00 91.94 82 ASN A N 1
ATOM 654 C CA . ASN A 1 82 ? -16.926 -6.078 34.950 1.00 91.94 82 ASN A CA 1
ATOM 655 C C . ASN A 1 82 ? -16.508 -6.934 33.733 1.00 91.94 82 ASN A C 1
ATOM 657 O O . ASN A 1 82 ? -16.145 -8.107 33.851 1.00 91.94 82 ASN A O 1
ATOM 661 N N . LEU A 1 83 ? -16.588 -6.349 32.533 1.00 90.44 83 LEU A N 1
ATOM 662 C CA . LEU A 1 83 ? -16.314 -7.042 31.268 1.00 90.44 83 LEU A CA 1
ATOM 663 C C . LEU A 1 83 ? -14.806 -7.154 31.016 1.00 90.44 83 LEU A C 1
ATOM 665 O O . LEU A 1 83 ? -14.249 -6.474 30.155 1.00 90.44 83 LEU A O 1
ATOM 669 N N . ASN A 1 84 ? -14.126 -8.009 31.774 1.00 86.00 84 ASN A N 1
ATOM 670 C CA . ASN A 1 84 ? -12.663 -8.121 31.732 1.00 86.00 84 ASN A CA 1
ATOM 671 C C . ASN A 1 84 ? -12.127 -8.580 30.373 1.00 86.00 84 ASN A C 1
ATOM 673 O O . ASN A 1 84 ? -11.092 -8.091 29.935 1.00 86.00 84 ASN A O 1
ATOM 677 N N . LYS A 1 85 ? -12.879 -9.434 29.671 1.00 87.12 85 LYS A N 1
ATOM 678 C CA . LYS A 1 85 ? -12.558 -9.893 28.311 1.00 87.12 85 LYS A CA 1
ATOM 679 C C . LYS A 1 85 ? -12.647 -8.786 27.249 1.00 87.12 85 LYS A C 1
ATOM 681 O O . LYS A 1 85 ? -12.139 -8.956 26.149 1.00 87.12 85 LYS A O 1
ATOM 686 N N . LEU A 1 86 ? -13.296 -7.657 27.551 1.00 88.88 86 LEU A N 1
ATOM 687 C CA . LEU A 1 86 ? -13.378 -6.521 26.636 1.00 88.88 86 LEU A CA 1
ATOM 688 C C . LEU A 1 86 ? -12.079 -5.708 26.691 1.00 88.88 86 LEU A C 1
ATOM 690 O O . LEU A 1 86 ? -11.977 -4.724 27.427 1.00 88.88 86 LEU A O 1
ATOM 694 N N . GLU A 1 87 ? -11.065 -6.112 25.936 1.00 86.81 87 GLU A N 1
ATOM 695 C CA . GLU A 1 87 ? -9.758 -5.452 25.934 1.00 86.81 87 GLU A CA 1
ATOM 696 C C . GLU A 1 87 ? -9.685 -4.299 24.925 1.00 86.81 87 GLU A C 1
ATOM 698 O O . GLU A 1 87 ? -9.914 -4.472 23.728 1.00 86.81 87 GLU A O 1
ATOM 703 N N . PHE A 1 88 ? -9.340 -3.105 25.420 1.00 92.19 88 PHE A N 1
ATOM 704 C CA . PHE A 1 88 ? -9.095 -1.934 24.580 1.00 92.19 88 PHE A CA 1
ATOM 705 C C . PHE A 1 88 ? -7.603 -1.817 24.306 1.00 92.19 88 PHE A C 1
ATOM 707 O O . PHE A 1 88 ? -6.800 -1.761 25.239 1.00 92.19 88 PHE A O 1
ATOM 714 N N . LEU A 1 89 ? -7.236 -1.728 23.033 1.00 88.56 89 LEU A N 1
ATOM 715 C CA . LEU A 1 89 ? -5.851 -1.523 22.642 1.00 88.56 89 LEU A CA 1
ATOM 716 C C . LEU A 1 89 ? -5.417 -0.087 22.942 1.00 88.56 89 LEU A C 1
ATOM 718 O O . LEU A 1 89 ? -6.119 0.872 22.620 1.00 88.56 89 LEU A O 1
ATOM 722 N N . ASN A 1 90 ? -4.213 0.069 23.493 1.00 87.25 90 ASN A N 1
ATOM 723 C CA . ASN A 1 90 ? -3.579 1.374 23.680 1.00 87.25 90 ASN A CA 1
ATOM 724 C C . ASN A 1 90 ? -2.842 1.826 22.406 1.00 87.25 90 ASN A C 1
ATOM 726 O O . ASN A 1 90 ? -1.635 2.057 22.422 1.00 87.25 90 ASN A O 1
ATOM 730 N N . LYS A 1 91 ? -3.558 1.848 21.279 1.00 84.56 91 LYS A N 1
ATOM 731 C CA . LYS A 1 91 ? -3.068 2.286 19.966 1.00 84.56 91 LYS A CA 1
ATOM 732 C C . LYS A 1 91 ? -4.198 2.975 19.211 1.00 84.56 91 LYS A C 1
ATOM 734 O O . LYS A 1 91 ? -5.369 2.646 19.385 1.00 84.56 91 LYS A O 1
ATOM 739 N N . THR A 1 92 ? -3.857 3.922 18.354 1.00 85.88 92 THR A N 1
ATOM 740 C CA . THR A 1 92 ? -4.802 4.582 17.452 1.00 85.88 92 THR A CA 1
ATOM 741 C C . THR A 1 92 ? -5.050 3.736 16.205 1.00 85.88 92 THR A C 1
ATOM 743 O O . THR A 1 92 ? -4.210 2.930 15.797 1.00 85.88 92 THR A O 1
ATOM 746 N N . THR A 1 93 ? -6.180 3.964 15.526 1.00 84.19 93 THR A N 1
ATOM 747 C CA . THR A 1 93 ? -6.428 3.347 14.212 1.00 84.19 93 THR A CA 1
ATOM 748 C C . THR A 1 93 ? -5.356 3.723 13.195 1.00 84.19 93 THR A C 1
ATOM 750 O O . THR A 1 93 ? -5.065 2.933 12.313 1.00 84.19 93 THR A O 1
ATOM 753 N N . LYS A 1 94 ? -4.704 4.883 13.330 1.00 80.25 94 LYS A N 1
ATOM 754 C CA . LYS A 1 94 ? -3.605 5.296 12.449 1.00 80.25 94 LYS A CA 1
ATOM 755 C C . LYS A 1 94 ? -2.315 4.501 12.683 1.00 80.25 94 LYS A C 1
ATOM 757 O O . LYS A 1 94 ? -1.603 4.242 11.725 1.00 80.25 94 LYS A O 1
ATOM 762 N N . GLU A 1 95 ? -2.009 4.136 13.926 1.00 73.12 95 GLU A N 1
ATOM 763 C CA . GLU A 1 95 ? -0.809 3.352 14.271 1.00 73.12 95 GLU A CA 1
ATOM 764 C C . GLU A 1 95 ? -0.943 1.869 13.915 1.00 73.12 95 GLU A C 1
ATOM 766 O O . GLU A 1 95 ? 0.063 1.191 13.725 1.00 73.12 95 GLU A O 1
ATOM 771 N N . LEU A 1 96 ? -2.176 1.358 13.865 1.00 75.38 96 LEU A N 1
ATOM 772 C CA . LEU A 1 96 ? -2.468 -0.035 13.518 1.00 75.38 96 LEU A CA 1
ATOM 773 C C . LEU A 1 96 ?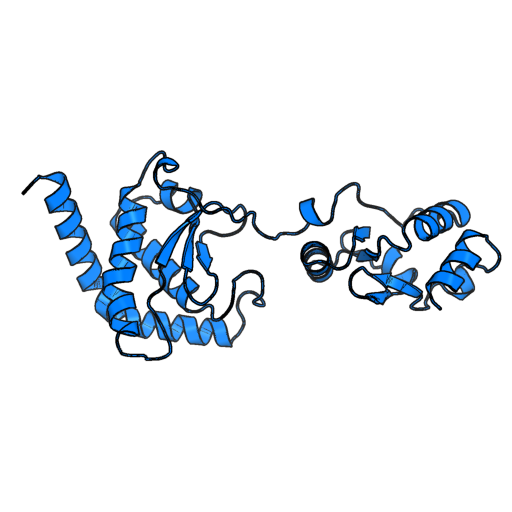 -2.920 -0.229 12.074 1.00 75.38 96 LEU A C 1
ATOM 775 O O . LEU A 1 96 ? -2.764 -1.327 11.540 1.00 75.38 96 LEU A O 1
ATOM 779 N N . SER A 1 97 ? -3.467 0.812 11.443 1.00 64.81 97 SER A N 1
ATOM 780 C CA . SER A 1 97 ? -3.803 0.772 10.026 1.00 64.81 97 SER A CA 1
ATOM 781 C C . SER A 1 97 ? -2.522 0.533 9.242 1.00 64.81 97 SER A C 1
ATOM 783 O O . SER A 1 97 ? -1.585 1.329 9.277 1.00 64.81 97 SER A O 1
ATOM 785 N N . ARG A 1 98 ? -2.512 -0.561 8.483 1.00 57.75 98 ARG A N 1
ATOM 786 C CA . ARG A 1 98 ? -1.437 -0.930 7.561 1.00 57.75 98 ARG A CA 1
ATOM 787 C C . ARG A 1 98 ? -1.631 -0.199 6.241 1.00 57.75 98 ARG A C 1
ATOM 789 O O . ARG A 1 98 ? -1.451 -0.758 5.162 1.00 57.75 98 ARG A O 1
ATOM 796 N N . LYS A 1 99 ? -2.000 1.077 6.289 1.00 51.25 99 LYS A N 1
ATOM 797 C CA . LYS A 1 99 ? -1.719 1.926 5.145 1.00 51.25 99 LYS A CA 1
ATOM 798 C C . LYS A 1 99 ? -0.236 2.165 5.190 1.00 51.25 99 LYS A C 1
ATOM 800 O O . LYS A 1 99 ? 0.226 2.920 6.042 1.00 51.25 99 LYS A O 1
ATOM 805 N N . GLY A 1 100 ? 0.475 1.511 4.283 1.00 53.00 100 GLY A N 1
ATOM 806 C CA . GLY A 1 100 ? 1.894 1.734 4.155 1.00 53.00 100 GLY A CA 1
ATOM 807 C C . GLY A 1 100 ? 2.142 3.240 4.144 1.00 53.00 100 GLY A C 1
ATOM 808 O O . GLY A 1 100 ? 1.439 3.985 3.453 1.00 53.00 100 GLY A O 1
ATOM 809 N N . TYR A 1 101 ? 3.037 3.725 4.992 1.00 53.84 101 TYR A N 1
ATOM 810 C CA . TYR A 1 101 ? 3.422 5.121 5.024 1.00 53.84 101 TYR A CA 1
ATOM 811 C C . TYR A 1 101 ? 3.995 5.482 3.654 1.00 53.84 101 TYR A C 1
ATOM 813 O O . TYR A 1 101 ? 5.160 5.229 3.384 1.00 53.84 101 TYR A O 1
ATOM 821 N N . HIS A 1 102 ? 3.176 6.054 2.774 1.00 64.06 102 HIS A N 1
ATOM 822 C CA . HIS A 1 102 ? 3.597 6.467 1.444 1.00 64.06 102 HIS A CA 1
ATOM 823 C C . HIS A 1 102 ? 3.934 7.954 1.460 1.00 64.06 102 HIS A C 1
ATOM 825 O O . HIS A 1 102 ? 3.055 8.803 1.614 1.00 64.06 102 HIS A O 1
ATOM 831 N N . LYS A 1 103 ? 5.213 8.279 1.278 1.00 75.56 103 LYS A N 1
ATOM 832 C CA . LYS A 1 103 ? 5.678 9.662 1.123 1.00 75.56 103 LYS A CA 1
ATOM 833 C C . LYS A 1 103 ? 6.482 9.784 -0.157 1.00 75.56 103 LYS A C 1
ATOM 835 O O . LYS A 1 103 ? 7.446 9.050 -0.341 1.00 75.56 103 LYS A O 1
ATOM 840 N N . GLN A 1 104 ? 6.106 10.724 -1.022 1.00 82.31 104 GLN A N 1
ATOM 841 C CA . GLN A 1 104 ? 6.931 11.093 -2.169 1.00 82.31 104 GLN A CA 1
ATOM 842 C C . GLN A 1 104 ? 8.215 11.775 -1.685 1.00 82.31 104 GLN A C 1
ATOM 844 O O . GLN A 1 104 ? 8.187 12.598 -0.768 1.00 82.31 104 GLN A O 1
ATOM 849 N N . LEU A 1 105 ? 9.333 11.428 -2.313 1.00 82.31 105 LEU A N 1
ATOM 850 C CA . LEU A 1 105 ? 10.644 11.998 -2.035 1.00 82.31 105 LEU A CA 1
ATOM 851 C C . LEU A 1 105 ? 11.207 12.697 -3.275 1.00 82.31 105 LEU A C 1
ATOM 853 O O . LEU A 1 105 ? 10.929 12.287 -4.403 1.00 82.31 105 LEU A O 1
ATOM 857 N N . GLY A 1 106 ? 12.041 13.715 -3.055 1.00 80.62 106 GLY A N 1
ATOM 858 C CA . GLY A 1 106 ? 12.947 14.238 -4.080 1.00 80.62 106 GLY A CA 1
ATOM 859 C C . GLY A 1 106 ? 14.169 13.332 -4.266 1.00 80.62 106 GLY A C 1
ATOM 860 O O . GLY A 1 106 ? 14.483 12.513 -3.395 1.00 80.62 106 GLY A O 1
ATOM 861 N N . LEU A 1 107 ? 14.860 13.456 -5.401 1.00 81.31 107 LEU A N 1
ATOM 862 C CA . LEU A 1 107 ? 15.995 12.590 -5.756 1.00 81.31 107 LEU A CA 1
ATOM 863 C C . LEU A 1 107 ? 17.203 12.768 -4.835 1.00 81.31 107 LEU A C 1
ATOM 865 O O . LEU A 1 107 ? 17.931 11.808 -4.602 1.00 81.31 107 LEU A O 1
ATOM 869 N N . GLU A 1 108 ? 17.369 13.953 -4.249 1.00 83.00 108 GLU A N 1
ATOM 870 C CA . GLU A 1 108 ? 18.391 14.272 -3.249 1.00 83.00 108 GLU A CA 1
ATOM 871 C C . GLU A 1 108 ? 18.316 13.381 -1.997 1.00 83.00 108 GLU A C 1
ATOM 873 O O . GLU A 1 108 ? 19.269 13.290 -1.227 1.00 83.00 108 GLU A O 1
ATOM 878 N N . ASN A 1 109 ? 17.199 12.673 -1.805 1.00 81.31 109 ASN A N 1
ATOM 879 C CA . ASN A 1 109 ? 17.018 11.744 -0.698 1.00 81.31 109 ASN A CA 1
ATOM 880 C C . ASN A 1 109 ? 17.652 10.363 -0.942 1.00 81.31 109 ASN A C 1
ATOM 882 O O . ASN A 1 109 ? 17.704 9.567 0.002 1.00 81.31 109 ASN A O 1
ATOM 886 N N . LEU A 1 110 ? 18.112 10.044 -2.158 1.00 82.62 110 LEU A N 1
ATOM 887 C CA . LEU A 1 110 ? 18.848 8.808 -2.445 1.00 82.62 110 LEU A CA 1
ATOM 888 C C . LEU A 1 110 ? 20.295 8.944 -1.980 1.00 82.62 110 LEU A C 1
ATOM 890 O O . LEU A 1 110 ? 21.038 9.790 -2.470 1.00 82.62 110 LEU A O 1
ATOM 894 N N . LYS A 1 111 ? 20.715 8.083 -1.046 1.00 78.31 111 LYS A N 1
ATOM 895 C CA . LYS A 1 111 ? 22.092 8.106 -0.529 1.00 78.31 111 LYS A CA 1
ATOM 896 C C . LYS A 1 111 ? 23.052 7.326 -1.427 1.00 78.31 111 LYS A C 1
ATOM 898 O O . LYS A 1 111 ? 24.253 7.582 -1.402 1.00 78.31 111 LYS A O 1
ATOM 903 N N . LYS A 1 112 ? 22.537 6.348 -2.182 1.00 79.25 112 LYS A N 1
ATOM 904 C CA . LYS A 1 112 ? 23.279 5.468 -3.101 1.00 79.25 112 LYS A CA 1
ATOM 905 C C . LYS A 1 112 ? 22.386 5.056 -4.274 1.00 79.25 112 LYS A C 1
ATOM 907 O O . LYS A 1 112 ? 21.180 5.281 -4.249 1.00 79.25 112 LYS A O 1
ATOM 912 N N . ASN A 1 113 ? 22.985 4.419 -5.283 1.00 82.56 113 ASN A N 1
ATOM 913 C CA . ASN A 1 113 ? 22.269 3.688 -6.336 1.00 82.56 113 ASN A CA 1
ATOM 914 C C . ASN A 1 113 ? 21.260 4.520 -7.152 1.00 82.56 113 ASN A C 1
ATOM 916 O O . ASN A 1 113 ? 20.322 3.975 -7.732 1.00 82.56 113 ASN A O 1
ATOM 920 N N . ILE A 1 114 ? 21.489 5.834 -7.278 1.00 86.19 114 ILE A N 1
ATOM 921 C CA . ILE A 1 114 ? 20.635 6.747 -8.060 1.00 86.19 114 ILE A CA 1
ATOM 922 C C . ILE A 1 114 ? 20.456 6.295 -9.519 1.00 86.19 114 ILE A C 1
ATOM 924 O O . ILE A 1 114 ? 19.396 6.465 -10.115 1.00 86.19 114 ILE A O 1
ATOM 928 N N . GLN A 1 115 ? 21.468 5.624 -10.071 1.00 87.50 115 GLN A N 1
ATOM 929 C CA . GLN A 1 115 ? 21.437 5.007 -11.395 1.00 87.50 115 GLN A CA 1
ATOM 930 C C . GLN A 1 115 ? 20.265 4.031 -11.591 1.00 87.50 115 GLN A C 1
ATOM 932 O O . GLN A 1 115 ? 19.729 3.947 -12.691 1.00 87.50 115 GLN A O 1
ATOM 937 N N . TYR A 1 116 ? 19.823 3.321 -10.546 1.00 90.38 116 TYR A N 1
ATOM 938 C CA . TYR A 1 116 ? 18.715 2.369 -10.652 1.00 90.38 116 TYR A CA 1
ATOM 939 C C . TYR A 1 116 ? 17.349 3.053 -10.677 1.00 90.38 116 TYR A C 1
ATOM 941 O O . TYR A 1 116 ? 16.439 2.568 -11.345 1.00 90.38 116 TYR A O 1
ATOM 949 N N . TYR A 1 117 ? 17.218 4.229 -10.057 1.00 91.75 117 TYR A N 1
ATOM 950 C CA . TYR A 1 117 ? 16.041 5.067 -10.275 1.00 91.75 117 TYR A CA 1
ATOM 951 C C . TYR A 1 117 ? 15.945 5.487 -11.750 1.00 91.75 117 TYR A C 1
ATOM 953 O O . TYR A 1 117 ? 14.915 5.280 -12.391 1.00 91.75 117 TYR A O 1
ATOM 961 N N . PHE A 1 118 ? 17.039 6.002 -12.322 1.00 90.81 118 PHE A N 1
ATOM 962 C CA . PHE A 1 118 ? 17.064 6.381 -13.738 1.00 90.81 118 PHE A CA 1
ATOM 963 C C . PHE A 1 118 ? 16.839 5.183 -14.661 1.00 90.81 118 PHE A C 1
ATOM 965 O O . PHE A 1 118 ? 16.119 5.294 -15.643 1.00 90.81 118 PHE A O 1
ATOM 972 N N . MET A 1 119 ? 17.362 4.010 -14.316 1.00 92.12 119 MET A N 1
ATOM 973 C CA . MET A 1 119 ? 17.090 2.771 -15.041 1.00 92.12 119 MET A CA 1
ATOM 974 C C . MET A 1 119 ? 15.597 2.423 -15.080 1.00 92.12 119 MET A C 1
ATOM 976 O O . MET A 1 119 ? 15.098 2.034 -16.134 1.00 92.12 119 MET A O 1
ATOM 980 N N . ALA A 1 120 ? 14.872 2.603 -13.971 1.00 92.56 120 ALA A N 1
ATOM 981 C CA . ALA A 1 120 ? 13.423 2.412 -13.936 1.00 92.56 120 ALA A CA 1
ATOM 982 C C . ALA A 1 120 ? 12.693 3.418 -14.842 1.00 92.56 120 ALA A C 1
ATOM 984 O O . ALA A 1 120 ? 11.765 3.051 -15.564 1.00 92.56 120 ALA A O 1
ATOM 985 N N . VAL A 1 121 ? 13.144 4.677 -14.853 1.00 92.81 121 VAL A N 1
ATOM 986 C CA . VAL A 1 121 ? 12.633 5.711 -15.766 1.00 92.81 121 VAL A CA 1
ATOM 987 C C . VAL A 1 121 ? 12.871 5.310 -17.225 1.00 92.81 121 VAL A C 1
ATOM 989 O O . VAL A 1 121 ? 11.940 5.364 -18.024 1.00 92.81 121 VAL A O 1
ATOM 992 N N . GLU A 1 122 ? 14.071 4.843 -17.576 1.00 92.25 122 GLU A N 1
ATOM 993 C CA . GLU A 1 122 ? 14.396 4.403 -18.938 1.00 92.25 122 GLU A CA 1
ATOM 994 C C . GLU A 1 122 ? 13.583 3.178 -19.367 1.00 92.25 122 GLU A C 1
ATOM 996 O O . GLU A 1 122 ? 13.086 3.146 -20.490 1.00 92.25 122 GLU A O 1
ATOM 1001 N N . LEU A 1 123 ? 13.388 2.191 -18.485 1.00 92.38 123 LEU A N 1
ATOM 1002 C CA . LEU A 1 123 ? 12.499 1.052 -18.745 1.00 92.38 123 LEU A CA 1
ATOM 1003 C C . LEU A 1 123 ? 11.077 1.526 -19.063 1.00 92.38 123 LEU A C 1
ATOM 1005 O O . LEU A 1 123 ? 10.461 1.078 -20.035 1.00 92.38 123 LEU A O 1
ATOM 1009 N N . ASN A 1 124 ? 10.573 2.466 -18.264 1.00 92.31 124 ASN A N 1
ATOM 1010 C CA . ASN A 1 124 ? 9.252 3.048 -18.437 1.00 92.31 124 ASN A CA 1
ATOM 1011 C C . ASN A 1 124 ? 9.118 3.829 -19.758 1.00 92.31 124 ASN A C 1
ATOM 1013 O O . ASN A 1 124 ? 8.146 3.645 -20.496 1.00 92.31 124 ASN A O 1
ATOM 1017 N N . GLU A 1 125 ? 10.109 4.657 -20.100 1.00 90.31 125 GLU A N 1
ATOM 1018 C CA . GLU A 1 125 ? 10.138 5.391 -21.370 1.00 90.31 125 GLU A CA 1
ATOM 1019 C C . GLU A 1 125 ? 10.310 4.482 -22.584 1.00 90.31 125 GLU A C 1
ATOM 1021 O O . GLU A 1 125 ? 9.749 4.768 -23.638 1.00 90.31 125 GLU A O 1
ATOM 1026 N N . TYR A 1 126 ? 11.098 3.416 -22.474 1.00 90.06 126 TYR A N 1
ATOM 1027 C CA . TYR A 1 126 ? 11.412 2.571 -23.617 1.00 90.06 126 TYR A CA 1
ATOM 1028 C C . TYR A 1 126 ? 10.274 1.601 -23.920 1.00 90.06 126 TYR A C 1
ATOM 1030 O O . TYR A 1 126 ? 9.861 1.464 -25.065 1.00 90.06 126 TYR A O 1
ATOM 1038 N N . ILE A 1 127 ? 9.760 0.915 -22.900 1.00 88.69 127 ILE A N 1
ATOM 1039 C CA . ILE A 1 127 ? 8.793 -0.168 -23.084 1.00 88.69 127 ILE A CA 1
ATOM 1040 C C . ILE A 1 127 ? 7.372 0.382 -22.998 1.00 88.69 127 ILE A C 1
ATOM 1042 O O . ILE A 1 127 ? 6.601 0.309 -23.955 1.00 88.69 127 ILE A O 1
ATOM 1046 N N . PHE A 1 128 ? 7.015 0.972 -21.860 1.00 86.00 128 PHE A N 1
ATOM 1047 C CA . PHE A 1 128 ? 5.623 1.303 -21.565 1.00 86.00 128 PHE A CA 1
ATOM 1048 C C . PHE A 1 128 ? 5.130 2.499 -22.376 1.00 86.00 128 PHE A C 1
ATOM 1050 O O . PHE A 1 128 ? 3.987 2.499 -22.824 1.00 86.00 128 PHE A O 1
ATOM 1057 N N . LYS A 1 129 ? 5.998 3.461 -22.706 1.00 84.38 129 LYS A N 1
ATOM 1058 C CA . LYS A 1 129 ? 5.649 4.499 -23.687 1.00 84.38 129 LYS A CA 1
ATOM 1059 C C . LYS A 1 129 ? 5.223 3.902 -25.025 1.00 84.38 129 LYS A C 1
ATOM 1061 O O . LYS A 1 129 ? 4.252 4.382 -25.587 1.00 84.38 129 LYS A O 1
ATOM 1066 N N . ILE A 1 130 ? 5.915 2.883 -25.543 1.00 82.25 130 ILE A N 1
ATOM 1067 C CA . ILE A 1 130 ? 5.567 2.256 -26.830 1.00 82.25 130 ILE A CA 1
ATOM 1068 C C . ILE A 1 130 ? 4.207 1.566 -26.733 1.00 82.25 130 ILE A C 1
ATOM 1070 O O . ILE A 1 130 ? 3.375 1.735 -27.624 1.00 82.25 130 ILE A O 1
ATOM 1074 N N . LEU A 1 131 ? 3.974 0.834 -25.641 1.00 81.94 131 LEU A N 1
ATOM 1075 C CA . LEU A 1 131 ? 2.714 0.129 -25.406 1.00 81.94 131 LEU A CA 1
ATOM 1076 C C . LEU A 1 131 ? 1.521 1.089 -25.309 1.00 81.94 131 LEU A C 1
ATOM 1078 O O . LEU A 1 131 ? 0.464 0.792 -25.856 1.00 81.94 131 LEU A O 1
ATOM 1082 N N . TYR A 1 132 ? 1.716 2.246 -24.675 1.00 74.69 132 TYR A N 1
ATOM 1083 C CA . TYR A 1 132 ? 0.662 3.218 -24.383 1.00 74.69 132 TYR A CA 1
ATOM 1084 C C . TYR A 1 132 ? 0.577 4.389 -25.376 1.00 74.69 132 TYR A C 1
ATOM 1086 O O . TYR A 1 132 ? -0.376 5.153 -25.349 1.00 74.69 132 TYR A O 1
ATOM 1094 N N . LYS A 1 133 ? 1.509 4.521 -26.332 1.00 65.94 133 LYS A N 1
ATOM 1095 C CA . LYS A 1 133 ? 1.400 5.505 -27.433 1.00 65.94 133 LYS A CA 1
ATOM 1096 C C . LYS A 1 133 ? 0.258 5.178 -28.410 1.00 65.94 133 LYS A C 1
ATOM 1098 O O . LYS A 1 133 ? -0.058 5.998 -29.263 1.00 65.94 133 LYS A O 1
ATOM 1103 N N . ARG A 1 134 ? -0.306 3.969 -28.330 1.00 55.44 134 ARG A N 1
ATOM 1104 C CA . ARG A 1 134 ? -1.345 3.447 -29.233 1.00 55.44 134 ARG A CA 1
ATOM 1105 C C . ARG A 1 134 ? -2.732 3.363 -28.593 1.00 55.44 134 ARG A C 1
ATOM 1107 O O . ARG A 1 134 ? -3.653 2.906 -29.258 1.00 55.44 134 ARG A O 1
ATOM 1114 N N . ASP A 1 135 ? -2.867 3.764 -27.334 1.00 53.34 135 ASP A N 1
ATOM 1115 C CA . ASP A 1 135 ? -4.065 3.527 -26.535 1.00 53.34 135 ASP A CA 1
ATOM 1116 C C . ASP A 1 135 ? -4.565 4.873 -25.986 1.00 53.34 135 ASP A C 1
ATOM 1118 O O . ASP A 1 135 ? -3.892 5.507 -25.176 1.00 53.34 135 ASP A O 1
ATOM 1122 N N . ILE A 1 136 ? -5.694 5.366 -26.506 1.00 51.94 136 ILE A N 1
ATOM 1123 C CA . ILE A 1 136 ? -6.193 6.737 -26.264 1.00 51.94 136 ILE A CA 1
ATOM 1124 C C . ILE A 1 136 ? -6.558 6.948 -24.784 1.00 51.94 136 ILE A C 1
ATOM 1126 O O . ILE A 1 136 ? -6.390 8.046 -24.254 1.00 51.94 136 ILE A O 1
ATOM 1130 N N . ASP A 1 137 ? -6.967 5.879 -24.101 1.00 51.06 137 ASP A N 1
ATOM 1131 C CA . ASP A 1 137 ? -7.433 5.917 -22.711 1.00 51.06 137 ASP A CA 1
ATOM 1132 C C . ASP A 1 137 ? -6.334 5.628 -21.681 1.00 51.06 137 ASP A C 1
ATOM 1134 O O . ASP A 1 137 ? -6.552 5.741 -20.469 1.00 51.06 137 ASP A O 1
ATOM 1138 N N . HIS A 1 138 ? -5.129 5.274 -22.134 1.00 59.03 138 HIS A N 1
ATOM 1139 C CA . HIS A 1 138 ? -4.061 4.847 -21.246 1.00 59.03 138 HIS A CA 1
ATOM 1140 C C . HIS A 1 138 ? -2.775 5.631 -21.487 1.00 59.03 138 HIS A C 1
ATOM 1142 O O . HIS A 1 138 ? -2.071 5.464 -22.478 1.00 59.03 138 HIS A O 1
ATOM 1148 N N . THR A 1 139 ? -2.424 6.475 -20.519 1.00 69.56 139 THR A N 1
ATOM 1149 C CA . THR A 1 139 ? -1.190 7.260 -20.554 1.00 69.56 139 THR A CA 1
ATOM 1150 C C . THR A 1 139 ? -0.054 6.545 -19.834 1.00 69.56 139 THR A C 1
ATOM 1152 O O . THR A 1 139 ? -0.238 6.015 -18.737 1.00 69.56 139 THR A O 1
ATOM 1155 N N . LYS A 1 140 ? 1.158 6.618 -20.402 1.00 86.19 140 LYS A N 1
ATOM 1156 C CA . LYS A 1 140 ? 2.401 6.274 -19.693 1.00 86.19 140 LYS A CA 1
ATOM 1157 C C . LYS A 1 140 ? 2.439 7.003 -18.343 1.00 86.19 140 LYS A C 1
ATOM 1159 O O . LYS A 1 140 ? 2.339 8.232 -18.300 1.00 86.19 140 LYS A O 1
ATOM 1164 N N . ARG A 1 141 ? 2.637 6.253 -17.261 1.00 88.81 141 ARG A N 1
ATOM 1165 C CA . ARG A 1 141 ? 2.724 6.778 -15.895 1.00 88.81 141 ARG A CA 1
ATOM 1166 C C . ARG A 1 141 ? 4.099 7.389 -15.634 1.00 88.81 141 ARG A C 1
ATOM 1168 O O . ARG A 1 141 ? 5.093 7.002 -16.247 1.00 88.81 141 ARG A O 1
ATOM 1175 N N . ARG A 1 142 ? 4.165 8.369 -14.739 1.00 91.06 142 ARG A N 1
ATOM 1176 C CA . ARG A 1 142 ? 5.412 8.967 -14.253 1.00 91.06 142 ARG A CA 1
ATOM 1177 C C . ARG A 1 142 ? 6.002 8.078 -13.167 1.00 91.06 142 ARG A C 1
ATOM 1179 O O . ARG A 1 142 ? 5.276 7.646 -12.275 1.00 91.06 142 ARG A O 1
ATOM 1186 N N . ILE A 1 143 ? 7.304 7.826 -13.247 1.00 94.38 143 ILE A N 1
ATOM 1187 C CA . ILE A 1 143 ? 8.039 7.143 -12.183 1.00 94.38 143 ILE A CA 1
ATOM 1188 C C . ILE A 1 143 ? 8.508 8.202 -11.195 1.00 94.38 143 ILE A C 1
ATOM 1190 O O . ILE A 1 143 ? 9.103 9.198 -11.596 1.00 94.38 143 ILE A O 1
ATOM 1194 N N . ASN A 1 144 ? 8.215 7.984 -9.922 1.00 94.06 144 ASN A N 1
ATOM 1195 C CA . ASN A 1 144 ? 8.593 8.845 -8.816 1.00 94.06 144 ASN A CA 1
ATOM 1196 C C . ASN A 1 144 ? 9.315 8.018 -7.749 1.00 94.06 144 ASN A C 1
ATOM 1198 O O . ASN A 1 144 ? 9.169 6.798 -7.672 1.00 94.06 144 ASN A O 1
ATOM 1202 N N . LEU A 1 145 ? 10.078 8.691 -6.895 1.00 92.94 145 LEU A N 1
ATOM 1203 C CA . LEU A 1 145 ? 10.651 8.087 -5.700 1.00 92.94 145 LEU A CA 1
ATOM 1204 C C . LEU A 1 145 ? 9.703 8.295 -4.515 1.00 92.94 145 LEU A C 1
ATOM 1206 O O . LEU A 1 145 ? 9.093 9.359 -4.372 1.00 92.94 145 LEU A O 1
ATOM 1210 N N . GLY A 1 146 ? 9.615 7.314 -3.625 1.00 88.88 146 GLY A N 1
ATOM 1211 C CA . GLY A 1 146 ? 8.972 7.510 -2.333 1.00 88.88 146 GLY A CA 1
ATOM 1212 C C . GLY A 1 146 ? 9.502 6.582 -1.248 1.00 88.88 146 GLY A C 1
ATOM 1213 O O . GLY A 1 146 ? 10.432 5.818 -1.473 1.00 88.88 146 GLY A O 1
ATOM 1214 N N . THR A 1 147 ? 8.921 6.639 -0.057 1.00 83.56 147 THR A N 1
ATOM 1215 C CA . THR A 1 147 ? 9.115 5.639 1.003 1.00 83.56 147 THR A CA 1
ATOM 1216 C C . THR A 1 147 ? 7.833 4.871 1.236 1.00 83.56 147 THR A C 1
ATOM 1218 O O . THR A 1 147 ? 6.762 5.466 1.154 1.00 83.56 147 THR A O 1
ATOM 1221 N N . SER A 1 148 ? 7.964 3.590 1.561 1.00 79.56 148 SER A N 1
ATOM 1222 C CA . SER A 1 148 ? 6.909 2.751 2.121 1.00 79.56 148 SER A CA 1
ATOM 1223 C C . SER A 1 148 ? 7.524 1.774 3.121 1.00 79.56 148 SER A C 1
ATOM 1225 O O . SER A 1 148 ? 8.671 1.361 2.979 1.00 79.56 148 SER A O 1
ATOM 1227 N N . ASP A 1 149 ? 6.781 1.436 4.156 1.00 72.44 149 ASP A N 1
ATOM 1228 C CA . ASP A 1 149 ? 7.072 0.379 5.127 1.00 72.44 149 ASP A CA 1
ATOM 1229 C C . ASP A 1 149 ? 6.496 -0.982 4.702 1.00 72.44 149 ASP A C 1
ATOM 1231 O O . ASP A 1 149 ? 6.912 -2.007 5.233 1.00 72.44 149 ASP A O 1
ATOM 1235 N N . LEU A 1 150 ? 5.576 -1.007 3.730 1.00 72.00 150 LEU A N 1
ATOM 1236 C CA . LEU A 1 150 ? 4.862 -2.223 3.321 1.00 72.00 150 LEU A CA 1
ATOM 1237 C C . LEU A 1 150 ? 5.115 -2.648 1.875 1.00 72.00 150 LEU A C 1
ATOM 1239 O O . LEU A 1 150 ? 4.989 -3.828 1.561 1.00 72.00 150 LEU A O 1
ATOM 1243 N N . SER A 1 151 ? 5.437 -1.712 0.982 1.00 83.00 151 SER A N 1
ATOM 1244 C CA . SER A 1 151 ? 5.469 -1.988 -0.458 1.00 83.00 151 SER A CA 1
ATOM 1245 C C . SER A 1 151 ? 6.809 -1.622 -1.088 1.00 83.00 151 SER A C 1
ATOM 1247 O O . SER A 1 151 ? 7.439 -0.623 -0.735 1.00 83.00 151 SER A O 1
ATOM 1249 N N . GLN A 1 152 ? 7.242 -2.425 -2.058 1.00 89.69 152 GLN A N 1
ATOM 1250 C CA . GLN A 1 152 ? 8.439 -2.138 -2.857 1.00 89.69 152 GLN A CA 1
ATOM 1251 C C . GLN A 1 152 ? 8.180 -1.047 -3.909 1.00 89.69 152 GLN A C 1
ATOM 1253 O O . GLN A 1 152 ? 9.057 -0.240 -4.213 1.00 89.69 152 GLN A O 1
ATOM 1258 N N . ALA A 1 153 ? 6.950 -0.975 -4.409 1.00 91.75 153 ALA A N 1
ATOM 1259 C CA . ALA A 1 153 ? 6.425 0.114 -5.217 1.00 91.75 153 ALA A CA 1
ATOM 1260 C C . ALA A 1 153 ? 4.920 0.261 -4.971 1.00 91.75 153 ALA A C 1
ATOM 1262 O O . ALA A 1 153 ? 4.313 -0.569 -4.292 1.00 91.75 153 ALA A O 1
ATOM 1263 N N . TRP A 1 154 ? 4.341 1.362 -5.445 1.00 90.25 154 TRP A N 1
ATOM 1264 C CA . TRP A 1 154 ? 2.894 1.528 -5.497 1.00 90.25 154 TRP A CA 1
ATOM 1265 C C . TRP A 1 154 ? 2.464 2.483 -6.606 1.00 90.25 154 TRP A C 1
ATOM 1267 O O . TRP A 1 154 ? 3.253 3.307 -7.072 1.00 90.25 154 TRP A O 1
ATOM 1277 N N . THR A 1 155 ? 1.191 2.445 -6.992 1.00 89.12 155 THR A N 1
ATOM 1278 C CA . THR A 1 155 ? 0.624 3.354 -7.991 1.00 89.12 155 THR A CA 1
ATOM 1279 C C . THR A 1 155 ? -0.680 4.005 -7.529 1.00 89.12 155 THR A C 1
ATOM 1281 O O . THR A 1 155 ? -1.386 3.518 -6.644 1.00 89.12 155 THR A O 1
ATOM 1284 N N . ASP A 1 156 ? -1.013 5.145 -8.142 1.00 83.62 156 ASP A N 1
ATOM 1285 C CA . ASP A 1 156 ? -2.343 5.755 -8.044 1.00 83.62 156 ASP A CA 1
ATOM 1286 C C . ASP A 1 156 ? -3.345 5.129 -9.032 1.00 83.62 156 ASP A C 1
ATOM 1288 O O . ASP A 1 156 ? -4.534 5.448 -8.978 1.00 83.62 156 ASP A O 1
ATOM 1292 N N . GLY A 1 157 ? -2.873 4.216 -9.891 1.00 81.06 157 GLY A N 1
ATOM 1293 C CA . GLY A 1 157 ? -3.641 3.514 -10.916 1.00 81.06 157 GLY A CA 1
ATOM 1294 C C . GLY A 1 157 ? -3.755 4.273 -12.241 1.00 81.06 157 GLY A C 1
ATOM 1295 O O . GLY A 1 157 ? -4.212 3.698 -13.228 1.00 81.06 157 GLY A O 1
ATOM 1296 N N . LYS A 1 158 ? -3.325 5.541 -12.313 1.00 81.88 158 LYS A N 1
ATOM 1297 C CA . LYS A 1 158 ? -3.581 6.387 -13.491 1.00 81.88 158 LYS A CA 1
ATOM 1298 C C . LYS A 1 158 ? -2.369 7.159 -13.991 1.00 81.88 158 LYS A C 1
ATOM 1300 O O . LYS A 1 158 ? -2.086 7.124 -15.185 1.00 81.88 158 LYS A O 1
ATOM 1305 N N . TYR A 1 159 ? -1.655 7.845 -13.110 1.00 85.19 159 TYR A N 1
ATOM 1306 C CA . TYR A 1 159 ? -0.658 8.840 -13.496 1.00 85.19 159 TYR A CA 1
ATOM 1307 C C . TYR A 1 159 ? 0.728 8.547 -12.954 1.00 85.19 159 TYR A C 1
ATOM 1309 O O . TYR A 1 159 ? 1.703 8.913 -13.605 1.00 85.19 159 TYR A O 1
ATOM 1317 N N . ASN A 1 160 ? 0.835 7.912 -11.790 1.00 90.38 160 ASN A N 1
ATOM 1318 C CA . ASN A 1 160 ? 2.094 7.827 -11.065 1.00 90.38 160 ASN A CA 1
ATOM 1319 C C . ASN A 1 160 ? 2.356 6.415 -10.559 1.00 90.38 160 ASN A C 1
ATOM 1321 O O . ASN A 1 160 ? 1.456 5.732 -10.071 1.00 90.38 160 ASN A O 1
ATOM 1325 N N . ILE A 1 161 ? 3.617 6.011 -10.643 1.00 93.19 161 ILE A N 1
ATOM 1326 C CA . ILE A 1 161 ? 4.183 4.859 -9.952 1.00 93.19 161 ILE A CA 1
ATOM 1327 C C . ILE A 1 161 ? 5.295 5.404 -9.063 1.00 93.19 161 ILE A C 1
ATOM 1329 O O . ILE A 1 161 ? 6.163 6.137 -9.535 1.00 93.19 161 ILE A O 1
ATOM 1333 N N . TRP A 1 162 ? 5.271 5.067 -7.784 1.00 93.94 162 TRP A N 1
ATOM 1334 C CA . TRP A 1 162 ? 6.334 5.376 -6.845 1.00 93.94 162 TRP A CA 1
ATOM 1335 C C . TRP A 1 162 ? 7.118 4.109 -6.551 1.00 93.94 162 TRP A C 1
ATOM 1337 O O . TRP A 1 162 ? 6.532 3.091 -6.197 1.00 93.94 162 TRP A O 1
ATOM 1347 N N . ILE A 1 163 ? 8.438 4.180 -6.670 1.00 94.44 163 ILE A N 1
ATOM 1348 C CA . ILE A 1 163 ? 9.331 3.101 -6.252 1.00 94.44 163 ILE A CA 1
ATOM 1349 C C . ILE A 1 163 ? 9.890 3.464 -4.884 1.00 94.44 163 ILE A C 1
ATOM 1351 O O . ILE A 1 163 ? 10.319 4.600 -4.650 1.00 94.44 163 ILE A O 1
ATOM 1355 N N . ASN A 1 164 ? 9.871 2.503 -3.967 1.00 92.12 164 ASN A N 1
ATOM 1356 C CA . ASN A 1 164 ? 10.377 2.702 -2.626 1.00 92.12 164 ASN A CA 1
ATOM 1357 C C . ASN A 1 164 ? 11.897 2.908 -2.655 1.00 92.12 164 ASN A C 1
ATOM 1359 O O . ASN A 1 164 ? 12.646 2.148 -3.270 1.00 92.12 164 ASN A O 1
ATOM 1363 N N . LYS A 1 165 ? 12.367 3.923 -1.934 1.00 92.00 165 LYS A N 1
ATOM 1364 C CA . LYS A 1 165 ? 13.782 4.214 -1.733 1.00 92.00 165 LYS A CA 1
ATOM 1365 C C . LYS A 1 165 ? 14.539 2.985 -1.239 1.00 92.00 165 LYS A C 1
ATOM 1367 O O . LYS A 1 165 ? 15.603 2.693 -1.774 1.00 92.00 165 LYS A O 1
ATOM 1372 N N . ALA A 1 166 ? 13.985 2.267 -0.260 1.00 89.12 166 ALA A N 1
ATOM 1373 C CA . ALA A 1 166 ? 14.621 1.071 0.286 1.00 89.12 166 ALA A CA 1
ATOM 1374 C C . ALA A 1 166 ? 14.827 -0.003 -0.793 1.00 89.12 166 ALA A C 1
ATOM 1376 O O . ALA A 1 166 ? 15.861 -0.664 -0.817 1.00 89.12 166 ALA A O 1
ATOM 1377 N N . THR A 1 167 ? 13.884 -0.122 -1.732 1.00 92.62 167 THR A N 1
ATOM 1378 C CA . THR A 1 167 ? 14.016 -1.013 -2.885 1.00 92.62 167 THR A CA 1
ATOM 1379 C C . THR A 1 167 ? 15.153 -0.563 -3.791 1.00 92.62 167 THR A C 1
ATOM 1381 O O . THR A 1 167 ? 16.049 -1.356 -4.041 1.00 92.62 167 THR A O 1
ATOM 1384 N N . ILE A 1 168 ? 15.176 0.701 -4.231 1.00 92.50 168 ILE A N 1
ATOM 1385 C CA . ILE A 1 168 ? 16.250 1.223 -5.097 1.00 92.50 168 ILE A CA 1
ATOM 1386 C C . ILE A 1 168 ? 17.633 1.050 -4.455 1.00 92.50 168 ILE A C 1
ATOM 1388 O O . ILE A 1 168 ? 18.582 0.627 -5.115 1.00 92.50 168 ILE A O 1
ATOM 1392 N N . GLU A 1 169 ? 17.755 1.365 -3.166 1.00 90.75 169 GLU A N 1
ATOM 1393 C CA . GLU A 1 169 ? 19.020 1.258 -2.439 1.00 90.75 169 GLU A CA 1
ATOM 1394 C C . GLU A 1 169 ? 19.438 -0.200 -2.199 1.00 90.75 169 GLU A C 1
ATOM 1396 O O . GLU A 1 169 ? 20.636 -0.474 -2.162 1.00 90.75 169 GLU A O 1
ATOM 1401 N N . GLY A 1 170 ? 18.480 -1.126 -2.097 1.00 89.62 170 GLY A N 1
ATOM 1402 C CA . GLY A 1 170 ? 18.719 -2.559 -1.911 1.00 89.62 170 GLY A CA 1
ATOM 1403 C C . GLY A 1 170 ? 19.000 -3.348 -3.194 1.00 89.62 170 GLY A C 1
ATOM 1404 O O . GLY A 1 170 ? 19.348 -4.524 -3.110 1.00 89.62 170 GLY A O 1
ATOM 1405 N N . LEU A 1 171 ? 18.858 -2.741 -4.378 1.00 91.19 171 LEU A N 1
ATOM 1406 C CA . LEU A 1 171 ? 19.133 -3.425 -5.643 1.00 91.19 171 LEU A CA 1
ATOM 1407 C C . LEU A 1 171 ? 20.620 -3.788 -5.772 1.00 91.19 171 LEU A C 1
ATOM 1409 O O . LEU A 1 171 ? 21.509 -2.967 -5.539 1.00 91.19 171 LEU A O 1
ATOM 1413 N N . GLY A 1 172 ? 20.860 -5.041 -6.164 1.00 85.81 172 GLY A N 1
ATOM 1414 C CA . GLY A 1 172 ? 22.182 -5.648 -6.287 1.00 85.81 172 GLY A CA 1
ATOM 1415 C C . GLY A 1 172 ? 22.839 -5.394 -7.643 1.00 85.81 172 GLY A C 1
ATOM 1416 O O . GLY A 1 172 ? 23.099 -4.251 -8.022 1.00 85.81 172 GLY A O 1
ATOM 1417 N N . LYS A 1 173 ? 23.164 -6.473 -8.366 1.00 87.19 173 LYS A N 1
ATOM 1418 C CA . LYS A 1 173 ? 23.828 -6.398 -9.675 1.00 87.19 173 LYS A CA 1
ATOM 1419 C C . LYS A 1 173 ? 22.929 -5.730 -10.711 1.00 87.19 173 LYS A C 1
ATOM 1421 O O . LYS A 1 173 ? 21.706 -5.838 -10.664 1.00 87.19 173 LYS A O 1
ATOM 1426 N N . LYS A 1 174 ? 23.551 -5.065 -11.682 1.00 84.69 174 LYS A N 1
ATOM 1427 C CA . LYS A 1 174 ? 22.860 -4.243 -12.678 1.00 84.69 174 LYS A CA 1
ATOM 1428 C C . LYS A 1 174 ? 21.856 -5.045 -13.510 1.00 84.69 174 LYS A C 1
ATOM 1430 O O . LYS A 1 174 ? 20.740 -4.588 -13.728 1.00 84.69 174 LYS A O 1
ATOM 1435 N N . GLU A 1 175 ? 22.251 -6.218 -13.985 1.00 82.81 175 GLU A N 1
ATOM 1436 C CA . GLU A 1 175 ? 21.437 -7.069 -14.855 1.00 82.81 175 GLU A CA 1
ATOM 1437 C C . GLU A 1 175 ? 20.192 -7.580 -14.121 1.00 82.81 175 GLU A C 1
ATOM 1439 O O . GLU A 1 175 ? 19.084 -7.501 -14.651 1.00 82.81 175 GLU A O 1
ATOM 1444 N N . GLU A 1 176 ? 20.367 -8.024 -12.875 1.00 87.75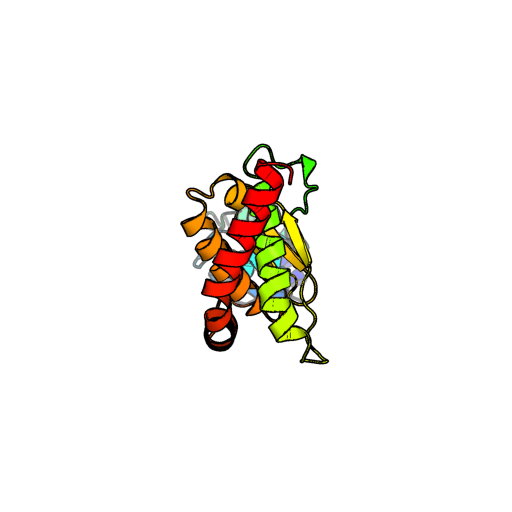 176 GLU A N 1
ATOM 1445 C CA . GLU A 1 176 ? 19.278 -8.440 -11.986 1.00 87.75 176 GLU A CA 1
ATOM 1446 C C . GLU A 1 176 ? 18.353 -7.258 -11.667 1.00 87.75 176 GLU A C 1
ATOM 1448 O O . GLU A 1 176 ? 17.132 -7.388 -11.742 1.00 87.75 176 GLU A O 1
ATOM 1453 N N . ALA A 1 177 ? 18.920 -6.077 -11.403 1.00 90.50 177 ALA A N 1
ATOM 1454 C CA . ALA A 1 177 ? 18.154 -4.869 -11.122 1.00 90.50 177 ALA A CA 1
ATOM 1455 C C . ALA A 1 177 ? 17.230 -4.472 -12.282 1.00 90.50 177 ALA A C 1
ATOM 1457 O O . ALA A 1 177 ? 16.094 -4.072 -12.035 1.00 90.50 177 ALA A O 1
ATOM 1458 N N . ILE A 1 178 ? 17.668 -4.624 -13.540 1.00 91.50 178 ILE A N 1
ATOM 1459 C CA . ILE A 1 178 ? 16.811 -4.345 -14.703 1.00 91.50 178 ILE A CA 1
ATOM 1460 C C . ILE A 1 178 ? 15.584 -5.263 -14.709 1.00 91.50 178 ILE A C 1
ATOM 1462 O O . ILE A 1 178 ? 14.475 -4.789 -14.952 1.00 91.50 178 ILE A O 1
ATOM 1466 N N . LEU A 1 179 ? 15.771 -6.559 -14.441 1.00 92.81 179 LEU A N 1
ATOM 1467 C CA . LEU A 1 179 ? 14.673 -7.529 -14.421 1.00 92.81 179 LEU A CA 1
ATOM 1468 C C . LEU A 1 179 ? 13.695 -7.243 -13.279 1.00 92.81 179 LEU A C 1
ATOM 1470 O O . LEU A 1 179 ? 12.494 -7.170 -13.527 1.00 92.81 179 LEU A O 1
AT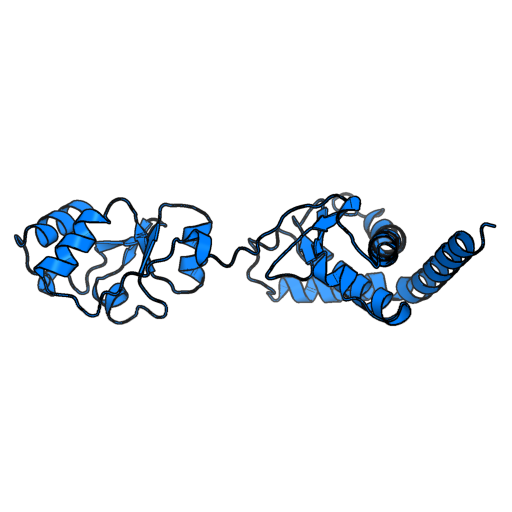OM 1474 N N . VAL A 1 180 ? 14.208 -6.992 -12.070 1.00 94.06 180 VAL A N 1
ATOM 1475 C CA . VAL A 1 180 ? 13.389 -6.654 -10.893 1.00 94.06 180 VAL A CA 1
ATOM 1476 C C . VAL A 1 180 ? 12.566 -5.390 -11.143 1.00 94.06 180 VAL A C 1
ATOM 1478 O O . VAL A 1 180 ? 11.363 -5.365 -10.894 1.00 94.06 180 VAL A O 1
ATOM 1481 N N . LEU A 1 181 ? 13.190 -4.339 -11.681 1.00 95.56 181 LEU A N 1
ATOM 1482 C CA . LEU A 1 181 ? 12.494 -3.092 -11.999 1.00 95.56 181 LEU A CA 1
ATOM 1483 C C . LEU A 1 181 ? 11.460 -3.286 -13.113 1.00 95.56 181 LEU A C 1
ATOM 1485 O O . LEU A 1 181 ? 10.374 -2.717 -13.044 1.00 95.56 181 LEU A O 1
ATOM 1489 N N . TRP A 1 182 ? 11.761 -4.089 -14.134 1.00 95.56 182 TRP A N 1
ATOM 1490 C CA . TRP A 1 182 ? 10.811 -4.386 -15.206 1.00 95.56 182 TRP A CA 1
ATOM 1491 C C . TRP A 1 182 ? 9.585 -5.155 -14.704 1.00 95.56 182 TRP A C 1
ATOM 1493 O O . TRP A 1 182 ? 8.458 -4.789 -15.049 1.00 95.56 182 TRP A O 1
ATOM 1503 N N . GLU A 1 183 ? 9.788 -6.189 -13.886 1.00 95.12 183 GLU A N 1
ATOM 1504 C CA . GLU A 1 183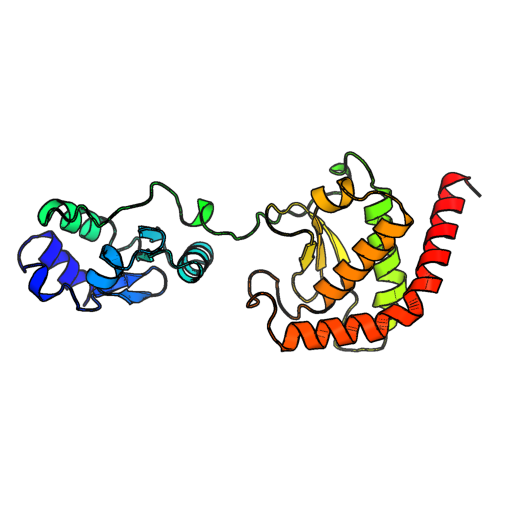 ? 8.705 -6.980 -13.298 1.00 95.12 183 GLU A CA 1
ATOM 1505 C C . GLU A 1 183 ? 7.819 -6.103 -12.412 1.00 95.12 183 GLU A C 1
ATOM 1507 O O . GLU A 1 183 ? 6.596 -6.105 -12.551 1.00 95.12 183 GLU A O 1
ATOM 1512 N N . MET A 1 184 ? 8.441 -5.268 -11.581 1.00 95.06 184 MET A N 1
ATOM 1513 C CA . MET A 1 184 ? 7.751 -4.303 -10.733 1.00 95.06 184 MET A CA 1
ATOM 1514 C C . MET A 1 184 ? 6.928 -3.305 -11.546 1.00 95.06 184 MET A C 1
ATOM 1516 O O . MET A 1 184 ? 5.774 -3.053 -11.225 1.00 95.06 184 MET A O 1
ATOM 1520 N N . LEU A 1 185 ? 7.460 -2.773 -12.648 1.00 94.69 185 LEU A N 1
ATOM 1521 C CA . LEU A 1 185 ? 6.664 -1.913 -13.524 1.00 94.69 185 LEU A CA 1
ATOM 1522 C C . LEU A 1 185 ? 5.489 -2.681 -14.143 1.00 94.69 185 LEU A C 1
ATOM 1524 O O . LEU A 1 185 ? 4.380 -2.154 -14.170 1.00 94.69 185 LEU A O 1
ATOM 1528 N N . CYS A 1 186 ? 5.684 -3.923 -14.598 1.00 93.25 186 CYS A N 1
ATOM 1529 C CA . CYS A 1 186 ? 4.577 -4.745 -15.102 1.00 93.25 186 CYS A CA 1
ATOM 1530 C C . CYS A 1 186 ? 3.491 -4.939 -14.034 1.00 93.25 186 CYS A C 1
ATOM 1532 O O . CYS A 1 186 ? 2.308 -4.786 -14.341 1.00 93.25 186 CYS A O 1
ATOM 1534 N N . HIS A 1 187 ? 3.893 -5.212 -12.792 1.00 93.06 187 HIS A N 1
ATOM 1535 C CA . HIS A 1 187 ? 3.003 -5.321 -11.641 1.00 93.06 187 HIS A CA 1
ATOM 1536 C C . HIS A 1 187 ? 2.196 -4.034 -11.440 1.00 93.06 187 HIS A C 1
ATOM 1538 O O . HIS A 1 187 ? 0.968 -4.054 -11.481 1.00 93.06 187 HIS A O 1
ATOM 1544 N N . GLU A 1 188 ? 2.870 -2.890 -11.324 1.00 91.44 188 GLU A N 1
ATOM 1545 C CA . GLU A 1 188 ? 2.209 -1.615 -11.041 1.00 91.44 188 GLU A CA 1
ATOM 1546 C C . GLU A 1 188 ? 1.295 -1.150 -12.183 1.00 91.44 188 GLU A C 1
ATOM 1548 O O . GLU A 1 188 ? 0.210 -0.620 -11.943 1.00 91.44 188 GLU A O 1
ATOM 1553 N N . TYR A 1 189 ? 1.663 -1.394 -13.443 1.00 90.69 189 TYR A N 1
ATOM 1554 C CA . TYR A 1 189 ? 0.784 -1.118 -14.587 1.00 90.69 189 TYR A CA 1
ATOM 1555 C C . TYR A 1 189 ? -0.454 -2.021 -14.644 1.00 90.69 189 TYR A C 1
ATOM 1557 O O . TYR A 1 189 ? -1.405 -1.690 -15.353 1.00 90.69 189 TYR A O 1
ATOM 1565 N N . SER A 1 190 ? -0.461 -3.132 -13.909 1.00 89.25 190 SER A N 1
ATOM 1566 C CA . SER A 1 190 ? -1.603 -4.051 -13.843 1.00 89.25 190 SER A CA 1
ATOM 1567 C C . SER A 1 190 ? -2.671 -3.599 -12.855 1.00 89.25 190 SER A C 1
ATOM 1569 O O . SER A 1 190 ? -3.837 -3.968 -13.014 1.00 89.25 190 SER A O 1
ATOM 1571 N N . HIS A 1 191 ? -2.296 -2.756 -11.888 1.00 85.62 191 HIS A N 1
ATOM 1572 C CA . HIS A 1 191 ? -3.245 -2.047 -11.040 1.00 85.62 191 HIS A CA 1
ATOM 1573 C C . HIS A 1 191 ? -4.018 -1.014 -11.866 1.00 85.62 191 HIS A C 1
ATOM 1575 O O . HIS A 1 191 ? -3.441 -0.198 -12.597 1.00 85.62 191 HIS A O 1
ATOM 1581 N N . THR A 1 192 ? -5.343 -1.043 -11.734 1.00 75.56 192 THR A N 1
ATOM 1582 C CA . THR A 1 192 ? -6.271 -0.133 -12.434 1.00 75.56 192 THR A CA 1
ATOM 1583 C C . THR A 1 192 ? -6.790 0.973 -11.520 1.00 75.56 192 THR A C 1
ATOM 1585 O O . THR A 1 192 ? -7.357 1.965 -11.981 1.00 75.56 192 THR A O 1
ATOM 1588 N N . ARG A 1 193 ? -6.589 0.815 -10.210 1.00 70.12 193 ARG A N 1
ATOM 1589 C CA . ARG A 1 193 ? -6.918 1.773 -9.158 1.00 70.12 193 ARG A CA 1
ATOM 1590 C C . ARG A 1 193 ? -5.717 1.933 -8.229 1.00 70.12 193 ARG A C 1
ATOM 1592 O O . ARG A 1 193 ? -4.711 1.248 -8.358 1.00 70.12 193 ARG A O 1
ATOM 1599 N N . THR A 1 194 ? -5.815 2.870 -7.293 1.00 65.31 194 THR A N 1
ATOM 1600 C CA . THR A 1 194 ? -4.781 3.074 -6.275 1.00 65.31 194 THR A CA 1
ATOM 1601 C C . THR A 1 194 ? -4.576 1.806 -5.442 1.00 65.31 194 THR A C 1
ATOM 1603 O O . THR A 1 194 ? -5.556 1.242 -4.955 1.00 65.31 194 THR A O 1
ATOM 1606 N N . ASN A 1 195 ? -3.321 1.435 -5.173 1.00 59.34 195 ASN A N 1
ATOM 1607 C CA . ASN A 1 195 ? -2.958 0.205 -4.439 1.00 59.34 195 ASN A CA 1
ATOM 1608 C C . ASN A 1 195 ? -3.510 0.153 -3.002 1.00 59.34 195 ASN A C 1
ATOM 1610 O O . ASN A 1 195 ? -3.550 -0.900 -2.382 1.00 59.34 195 ASN A O 1
ATOM 1614 N N . THR A 1 196 ? -3.981 1.282 -2.466 1.00 55.41 196 THR A N 1
ATOM 1615 C CA . THR A 1 196 ? -4.646 1.363 -1.153 1.00 55.41 196 THR A CA 1
ATOM 1616 C C . THR A 1 196 ? -6.133 0.979 -1.185 1.00 55.41 196 THR A C 1
ATOM 1618 O O . THR A 1 196 ? -6.795 1.038 -0.148 1.00 55.41 196 THR A O 1
ATOM 1621 N N . ARG A 1 197 ? -6.685 0.655 -2.364 1.00 50.22 197 ARG A N 1
ATOM 1622 C CA . ARG A 1 197 ? -8.113 0.364 -2.586 1.00 50.22 197 ARG A CA 1
ATOM 1623 C C . ARG A 1 197 ? -8.391 -0.945 -3.336 1.00 50.22 197 ARG A C 1
ATOM 1625 O O . ARG A 1 197 ? -9.565 -1.261 -3.507 1.00 50.22 197 ARG A O 1
ATOM 1632 N N . GLU A 1 198 ? -7.381 -1.660 -3.829 1.00 48.00 198 GLU A N 1
ATOM 1633 C CA . GLU A 1 198 ? -7.591 -2.962 -4.479 1.00 48.00 198 GLU A CA 1
ATOM 1634 C C . GLU A 1 198 ? -7.499 -4.094 -3.444 1.00 48.00 198 GLU A C 1
ATOM 1636 O O . GLU A 1 198 ? -6.568 -4.130 -2.638 1.00 48.00 198 GLU A O 1
ATOM 1641 N N . ASP A 1 199 ? -8.465 -5.020 -3.473 1.00 50.09 199 ASP A N 1
ATOM 1642 C CA . ASP A 1 199 ? -8.321 -6.348 -2.869 1.00 50.09 199 ASP A CA 1
ATOM 1643 C C . ASP A 1 199 ? -7.117 -7.018 -3.539 1.00 50.09 199 ASP A C 1
ATOM 1645 O O . ASP A 1 199 ? -7.120 -7.226 -4.755 1.00 50.09 199 ASP A O 1
ATOM 1649 N N . GLN A 1 200 ? -6.063 -7.251 -2.755 1.00 59.19 200 GLN A N 1
ATOM 1650 C CA . GLN A 1 200 ? -4.693 -6.955 -3.181 1.00 59.19 200 GLN A CA 1
ATOM 1651 C C . GLN A 1 200 ? -4.238 -7.561 -4.509 1.00 59.19 200 GLN A C 1
ATOM 1653 O O . GLN A 1 200 ? -3.529 -6.862 -5.212 1.00 59.19 200 GLN A O 1
ATOM 1658 N N . HIS A 1 201 ? -4.682 -8.747 -4.929 1.00 74.56 201 HIS A N 1
ATOM 1659 C CA . HIS A 1 201 ? -4.387 -9.305 -6.256 1.00 74.56 201 HIS A CA 1
ATOM 1660 C C . HIS A 1 201 ? -5.490 -10.289 -6.670 1.00 74.56 201 HIS A C 1
ATOM 1662 O O . HIS A 1 201 ? -5.333 -11.501 -6.576 1.00 74.56 201 HIS A O 1
ATOM 1668 N N . ASN A 1 202 ? -6.657 -9.793 -7.085 1.00 75.50 202 ASN A N 1
ATOM 1669 C CA . ASN A 1 202 ? -7.740 -10.667 -7.559 1.00 75.50 202 ASN A CA 1
ATOM 1670 C C . ASN A 1 202 ? -7.464 -11.248 -8.969 1.00 75.50 202 ASN A C 1
ATOM 1672 O O . ASN A 1 202 ? -6.477 -10.922 -9.629 1.00 75.50 202 ASN A O 1
ATOM 1676 N N . THR A 1 203 ? -8.354 -12.105 -9.479 1.00 80.06 203 THR A N 1
ATOM 1677 C CA . THR A 1 203 ? -8.198 -12.743 -10.803 1.00 80.06 203 THR A CA 1
ATOM 1678 C C . THR A 1 203 ? -7.991 -11.736 -11.943 1.00 80.06 203 THR A C 1
ATOM 1680 O O . THR A 1 203 ? -7.204 -11.994 -12.855 1.00 80.06 203 THR A O 1
ATOM 1683 N N . SER A 1 204 ? -8.652 -10.574 -11.884 1.00 80.38 204 SER A N 1
ATOM 1684 C CA . SER A 1 204 ? -8.504 -9.513 -12.890 1.00 80.38 204 SER A CA 1
ATOM 1685 C C . SER A 1 204 ? -7.091 -8.926 -12.881 1.00 80.38 204 SER A C 1
ATOM 1687 O O . SER A 1 204 ? -6.487 -8.753 -13.942 1.00 80.38 204 SER A O 1
ATOM 1689 N N . PHE A 1 205 ? -6.517 -8.712 -11.692 1.00 85.75 205 PHE A N 1
ATOM 1690 C CA . PHE A 1 205 ? -5.128 -8.278 -11.557 1.00 85.75 205 PHE A CA 1
ATOM 1691 C C . PHE A 1 205 ? -4.161 -9.262 -12.231 1.00 85.75 205 PHE A C 1
ATOM 1693 O O . PHE A 1 205 ? -3.344 -8.850 -13.054 1.00 85.75 205 PHE A O 1
ATOM 1700 N N . TYR A 1 206 ? -4.271 -10.564 -11.947 1.00 85.00 206 TYR A N 1
ATOM 1701 C CA . TYR A 1 206 ? -3.360 -11.559 -12.529 1.00 85.00 206 TYR A CA 1
ATOM 1702 C C . TYR A 1 206 ? -3.497 -11.670 -14.049 1.00 85.00 206 TYR A C 1
ATOM 1704 O O . TYR A 1 206 ? -2.492 -11.819 -14.749 1.00 85.00 206 TYR A O 1
ATOM 1712 N N . PHE A 1 207 ? -4.716 -11.539 -14.578 1.00 86.88 207 PHE A N 1
ATOM 1713 C CA . PHE A 1 207 ? -4.939 -11.485 -16.020 1.00 86.88 207 PHE A CA 1
ATOM 1714 C C . PHE A 1 207 ? -4.254 -10.263 -16.651 1.00 86.88 207 PHE A C 1
ATOM 1716 O O . PHE A 1 207 ? -3.550 -10.388 -17.659 1.00 86.88 207 PHE A O 1
ATOM 1723 N N . ASN A 1 208 ? -4.396 -9.090 -16.027 1.00 86.44 208 ASN A N 1
ATOM 1724 C CA . ASN A 1 208 ? -3.741 -7.862 -16.475 1.00 86.44 208 ASN A CA 1
ATOM 1725 C C . ASN A 1 208 ? -2.215 -7.966 -16.390 1.00 86.44 208 ASN A C 1
ATOM 1727 O O . ASN A 1 208 ? -1.535 -7.598 -17.348 1.00 86.44 208 ASN A O 1
ATOM 1731 N N . CYS A 1 209 ? -1.685 -8.550 -15.315 1.00 90.00 209 CYS A N 1
ATOM 1732 C CA . CYS A 1 209 ? -0.253 -8.777 -15.132 1.00 90.00 209 CYS A CA 1
ATOM 1733 C C . CYS A 1 209 ? 0.319 -9.695 -16.204 1.00 90.00 209 CYS A C 1
ATOM 1735 O O . CYS A 1 209 ? 1.287 -9.338 -16.880 1.00 90.00 209 CYS A O 1
ATOM 1737 N N . ASN A 1 210 ? -0.347 -10.817 -16.479 1.00 91.50 210 ASN A N 1
ATOM 1738 C CA . ASN A 1 210 ? 0.058 -11.702 -17.564 1.00 91.50 210 ASN A CA 1
ATOM 1739 C C . ASN A 1 210 ? 0.040 -10.988 -18.928 1.00 91.50 210 ASN A C 1
ATOM 1741 O O . ASN A 1 210 ? 0.981 -11.116 -19.715 1.00 91.50 210 ASN A O 1
ATOM 1745 N N . LYS A 1 211 ? -0.996 -10.182 -19.196 1.00 89.50 211 LYS A N 1
ATOM 1746 C CA . LYS A 1 211 ? -1.102 -9.374 -20.418 1.00 89.50 211 LYS A CA 1
ATOM 1747 C C . LYS A 1 211 ? 0.027 -8.344 -20.518 1.00 89.50 211 LYS A C 1
ATOM 1749 O O . LYS A 1 211 ? 0.583 -8.177 -21.603 1.00 89.50 211 LYS A O 1
ATOM 1754 N N . MET A 1 212 ? 0.371 -7.667 -19.421 1.00 90.50 212 MET A N 1
ATOM 1755 C CA . MET A 1 212 ? 1.471 -6.700 -19.376 1.00 90.50 212 MET A CA 1
ATOM 1756 C C . MET A 1 212 ? 2.808 -7.368 -19.656 1.00 90.50 212 MET A C 1
ATOM 1758 O O . MET A 1 212 ? 3.516 -6.920 -20.556 1.00 90.50 212 MET A O 1
ATOM 1762 N N . VAL A 1 213 ? 3.103 -8.479 -18.980 1.00 93.12 213 VAL A N 1
ATOM 1763 C CA . VAL A 1 213 ? 4.322 -9.267 -19.201 1.00 93.12 213 VAL A CA 1
ATOM 1764 C C . VAL A 1 213 ? 4.424 -9.721 -20.657 1.00 93.12 213 VAL A C 1
ATOM 1766 O O . VAL A 1 213 ? 5.437 -9.477 -21.306 1.00 93.12 213 VAL A O 1
ATOM 1769 N N . ARG A 1 214 ? 3.364 -10.310 -21.225 1.00 92.88 214 ARG A N 1
ATOM 1770 C CA . ARG A 1 214 ? 3.365 -10.768 -22.627 1.00 92.88 214 ARG A CA 1
ATOM 1771 C C . ARG A 1 214 ? 3.623 -9.638 -23.621 1.00 92.88 214 ARG A C 1
ATOM 1773 O O . ARG A 1 214 ? 4.327 -9.841 -24.605 1.00 92.88 214 ARG A O 1
ATOM 1780 N N . LYS A 1 215 ? 3.057 -8.454 -23.375 1.00 90.38 215 LYS A N 1
ATOM 1781 C CA . LYS A 1 215 ? 3.249 -7.281 -24.237 1.00 90.38 215 LYS A CA 1
ATOM 1782 C C . LYS A 1 215 ? 4.641 -6.666 -24.090 1.00 90.38 215 LYS A C 1
ATOM 1784 O O . LYS A 1 215 ? 5.177 -6.166 -25.072 1.00 90.38 215 LYS A O 1
ATOM 1789 N N . SER A 1 216 ? 5.210 -6.662 -22.887 1.00 92.12 216 SER A N 1
ATOM 1790 C CA . SER A 1 216 ? 6.467 -5.972 -22.587 1.00 92.12 216 SER A CA 1
ATOM 1791 C C . SER A 1 216 ? 7.708 -6.830 -22.857 1.00 92.12 216 SER A C 1
ATOM 1793 O O . SER A 1 216 ? 8.732 -6.298 -23.293 1.00 92.12 216 SER A O 1
ATOM 1795 N N . LEU A 1 217 ? 7.615 -8.149 -22.657 1.00 93.25 217 LEU A N 1
ATOM 1796 C CA . LEU A 1 217 ? 8.730 -9.094 -22.758 1.00 93.25 217 LEU A CA 1
ATOM 1797 C C . LEU A 1 217 ? 9.494 -9.036 -24.099 1.00 93.25 217 LEU A C 1
ATOM 1799 O O . LEU A 1 217 ? 10.726 -9.010 -24.054 1.00 93.25 217 LEU A O 1
ATOM 1803 N N . PRO A 1 218 ? 8.846 -8.920 -25.281 1.00 92.62 218 PRO A N 1
ATOM 1804 C CA . PRO A 1 218 ? 9.564 -8.824 -26.559 1.00 92.62 218 PRO A CA 1
ATOM 1805 C C . PRO A 1 218 ? 10.508 -7.616 -26.659 1.00 92.62 218 PRO A C 1
ATOM 1807 O O . PRO A 1 218 ? 11.488 -7.644 -27.402 1.00 92.62 218 PRO A O 1
ATOM 1810 N N . TYR A 1 219 ? 10.238 -6.549 -25.902 1.00 90.56 219 TYR A N 1
ATOM 1811 C CA . TYR A 1 219 ? 11.041 -5.325 -25.907 1.00 90.56 219 TYR A CA 1
ATOM 1812 C C . TYR A 1 219 ? 12.180 -5.355 -24.882 1.00 90.56 219 TYR A C 1
ATOM 1814 O O . TYR A 1 219 ? 13.124 -4.567 -24.994 1.00 90.56 219 TYR A O 1
ATOM 1822 N N . LEU A 1 220 ? 12.124 -6.261 -23.901 1.00 91.19 220 LEU A N 1
ATOM 1823 C CA . LEU A 1 220 ? 13.010 -6.261 -22.739 1.00 91.19 220 LEU A CA 1
ATOM 1824 C C . LEU A 1 220 ? 14.479 -6.470 -23.119 1.00 91.19 220 LEU A C 1
ATOM 1826 O O . LEU A 1 220 ? 15.332 -5.676 -22.731 1.00 91.19 220 LEU A O 1
ATOM 1830 N N . ALA A 1 221 ? 14.784 -7.471 -23.950 1.00 89.75 221 ALA A N 1
ATOM 1831 C CA . ALA A 1 221 ? 16.160 -7.756 -24.371 1.00 89.75 221 ALA A CA 1
ATOM 1832 C C . ALA A 1 221 ? 16.801 -6.585 -25.140 1.00 89.75 221 ALA A C 1
ATOM 1834 O O . ALA A 1 221 ? 18.000 -6.313 -25.024 1.00 89.75 221 ALA A O 1
ATOM 1835 N N . HIS A 1 222 ? 16.011 -5.862 -25.939 1.00 91.06 222 HIS A N 1
ATOM 1836 C CA . HIS A 1 222 ? 16.495 -4.664 -26.619 1.00 91.06 222 HIS A CA 1
ATOM 1837 C C . HIS A 1 222 ? 16.664 -3.493 -25.642 1.00 91.06 222 HIS A C 1
ATOM 1839 O O . HIS A 1 222 ? 17.672 -2.789 -25.698 1.00 91.06 222 HIS A O 1
ATOM 1845 N N . CYS A 1 223 ? 15.723 -3.319 -24.713 1.00 89.06 223 CYS A N 1
ATOM 1846 C CA . CYS A 1 223 ? 15.796 -2.295 -23.678 1.00 89.06 223 CYS A CA 1
ATOM 1847 C C . CYS A 1 223 ? 17.029 -2.471 -22.774 1.00 89.06 223 CYS A C 1
ATOM 1849 O O . CYS A 1 223 ? 17.758 -1.508 -22.555 1.00 89.06 223 CYS A O 1
ATOM 1851 N N . ILE A 1 224 ? 17.345 -3.701 -22.349 1.00 89.88 224 ILE A N 1
ATOM 1852 C CA . ILE A 1 224 ? 18.558 -4.018 -21.575 1.00 89.88 224 ILE A CA 1
ATOM 1853 C C . ILE A 1 224 ? 19.815 -3.545 -22.320 1.00 89.88 224 ILE A C 1
ATOM 1855 O O . ILE A 1 224 ? 20.659 -2.852 -21.751 1.00 89.88 224 ILE A O 1
ATOM 1859 N N . ARG A 1 225 ? 19.931 -3.859 -23.620 1.00 89.50 225 ARG A N 1
ATOM 1860 C CA . ARG A 1 225 ? 21.062 -3.412 -24.454 1.00 89.50 225 ARG A CA 1
ATOM 1861 C C . ARG A 1 225 ? 21.121 -1.889 -24.578 1.00 89.50 225 ARG A C 1
ATOM 1863 O O . ARG A 1 225 ? 22.208 -1.318 -24.499 1.00 89.50 225 ARG A O 1
ATOM 1870 N N . TYR A 1 226 ? 19.973 -1.238 -24.757 1.00 89.44 226 TYR A N 1
ATOM 1871 C CA . TYR A 1 226 ? 19.862 0.219 -24.827 1.00 89.44 226 TYR A CA 1
ATOM 1872 C C . TYR A 1 226 ? 20.332 0.891 -23.529 1.00 89.44 226 TYR A C 1
ATOM 1874 O O . TYR A 1 226 ? 21.240 1.723 -23.567 1.00 89.44 226 TYR A O 1
ATOM 1882 N N . ILE A 1 227 ? 19.784 0.474 -22.386 1.00 87.81 227 ILE A N 1
ATOM 1883 C CA . ILE A 1 227 ? 20.146 0.971 -21.053 1.00 87.81 227 ILE A CA 1
ATOM 1884 C C . ILE A 1 227 ? 21.641 0.764 -20.814 1.00 87.81 227 ILE A C 1
ATOM 1886 O O . ILE A 1 227 ? 22.350 1.694 -20.433 1.00 87.81 227 ILE A O 1
ATOM 1890 N N . ASN A 1 228 ? 22.165 -0.428 -21.108 1.00 86.06 228 ASN A N 1
ATOM 1891 C CA . ASN A 1 228 ? 23.587 -0.705 -20.942 1.00 86.06 228 ASN A CA 1
ATOM 1892 C C . ASN A 1 228 ? 24.472 0.241 -21.756 1.00 86.06 228 ASN A C 1
ATOM 1894 O O . ASN A 1 228 ? 25.425 0.787 -21.202 1.00 86.06 228 ASN A O 1
ATOM 1898 N N . ARG A 1 229 ? 24.127 0.508 -23.020 1.00 85.38 229 ARG A N 1
ATOM 1899 C CA . ARG A 1 229 ? 24.853 1.476 -23.856 1.00 85.38 229 ARG A CA 1
ATOM 1900 C C . ARG A 1 229 ? 24.759 2.904 -23.319 1.00 85.38 229 ARG A C 1
ATOM 1902 O O . ARG A 1 229 ? 25.767 3.602 -23.324 1.00 85.38 229 ARG A O 1
ATOM 1909 N N . LYS A 1 230 ? 23.583 3.335 -22.855 1.00 82.94 230 LYS A N 1
ATOM 1910 C CA . LYS A 1 230 ? 23.363 4.695 -22.340 1.00 82.94 230 LYS A CA 1
ATOM 1911 C C . LYS A 1 230 ? 24.222 4.978 -21.104 1.00 82.94 230 LYS A C 1
ATOM 1913 O O . LYS A 1 230 ? 25.008 5.917 -21.111 1.00 82.94 230 LYS A O 1
ATOM 1918 N N . PHE A 1 231 ? 24.174 4.087 -20.114 1.00 79.25 231 PHE A N 1
ATOM 1919 C CA . PHE A 1 231 ? 24.978 4.216 -18.893 1.00 79.25 231 PHE A CA 1
ATOM 1920 C C . PHE A 1 231 ? 26.489 4.083 -19.147 1.00 79.25 231 PHE A C 1
ATOM 1922 O O . PHE A 1 231 ? 27.285 4.697 -18.442 1.00 79.25 231 PHE A O 1
ATOM 1929 N N . LEU A 1 232 ? 26.909 3.302 -20.152 1.00 74.12 232 LEU A N 1
ATOM 1930 C CA . LEU A 1 232 ? 28.316 3.270 -20.567 1.00 74.12 232 LEU A CA 1
ATOM 1931 C C . LEU A 1 232 ? 28.756 4.625 -21.138 1.00 74.12 232 LEU A C 1
ATOM 1933 O O . LEU A 1 232 ? 29.797 5.133 -20.734 1.00 74.12 232 LEU A O 1
ATOM 1937 N N . LYS A 1 233 ? 27.963 5.245 -22.019 1.00 76.25 233 LYS A N 1
ATOM 1938 C CA . LYS A 1 233 ? 28.288 6.572 -22.570 1.00 76.25 233 LYS A CA 1
ATOM 1939 C C . LYS A 1 233 ? 28.414 7.637 -21.482 1.00 76.25 233 LYS A C 1
ATOM 1941 O O . LYS A 1 233 ? 29.384 8.385 -21.481 1.00 76.25 233 LYS A O 1
ATOM 1946 N N . GLU A 1 234 ? 27.492 7.650 -20.522 1.00 72.00 234 GLU A N 1
ATOM 1947 C CA . GLU A 1 234 ? 27.530 8.581 -19.387 1.00 72.00 234 GLU A CA 1
ATOM 1948 C C . GLU A 1 234 ? 28.770 8.375 -18.505 1.00 72.00 234 GLU A C 1
ATOM 1950 O O . GLU A 1 234 ? 29.411 9.345 -18.103 1.00 72.00 234 GLU A O 1
ATOM 1955 N N . LYS A 1 235 ? 29.158 7.116 -18.252 1.00 69.25 235 LYS A N 1
ATOM 1956 C CA . LYS A 1 235 ? 30.357 6.785 -17.466 1.00 69.25 235 LYS A CA 1
ATOM 1957 C C . LYS A 1 235 ? 31.653 7.246 -18.139 1.00 69.25 235 LYS A C 1
ATOM 1959 O O . LYS A 1 235 ? 32.579 7.650 -17.442 1.00 69.25 235 LYS A O 1
ATOM 1964 N N . TYR A 1 236 ? 31.729 7.162 -19.466 1.00 69.62 236 TYR A N 1
ATOM 1965 C CA . TYR A 1 236 ? 32.953 7.436 -20.225 1.00 69.62 236 TYR A CA 1
ATOM 1966 C C . TYR A 1 236 ? 32.974 8.810 -20.918 1.00 69.62 236 TYR A C 1
ATOM 1968 O O . TYR A 1 236 ? 33.936 9.084 -21.626 1.00 69.62 236 TYR A O 1
ATOM 1976 N N . ARG A 1 237 ? 31.970 9.677 -20.686 1.00 54.69 237 ARG A N 1
ATOM 1977 C CA . ARG A 1 237 ? 31.864 11.041 -21.254 1.00 54.69 237 ARG A CA 1
ATOM 1978 C C . ARG A 1 237 ? 32.211 11.108 -22.753 1.00 54.69 237 ARG A C 1
ATOM 1980 O O . ARG A 1 237 ? 33.072 11.887 -23.154 1.00 54.69 237 ARG A O 1
ATOM 1987 N N . TYR A 1 238 ? 31.546 10.285 -23.559 1.00 48.47 238 TYR A N 1
ATOM 1988 C CA . TYR A 1 238 ? 31.484 10.507 -25.009 1.00 48.47 238 TYR A CA 1
ATOM 1989 C C . TYR A 1 238 ? 30.416 11.540 -25.353 1.00 48.47 238 TYR A C 1
ATOM 1991 O O . TYR A 1 238 ? 29.316 11.445 -24.759 1.00 48.47 238 TYR A O 1
#

pLDDT: mean 85.27, std 11.39, range [48.0, 96.31]

Sequence (238 aa):
EALNILRLLASKRIDIQSVYDKKIVPLSNDVLVSFKEVIENANMGVLFGGKNVWSDDCLRQDYKVISNDVITEIKRIKQNFNLNKLEFLNKTTKELSRKGYHKQLGLENLKKNIQYYFMAVELNEYIFKILYKRDIDHTKRRINLGTSDLSQAWTDGKYNIWINKATIEGLGKKEEAILVLWEMLCHEYSHTRTNTREDQHNTSFYFNCNKMVRKSLPYLAHCIRYINRKFLKEKYRY

Organism: NCBI:txid412755

Radius of gyration: 25.1 Å; chains: 1; bounding box: 65×28×65 Å